Protein AF-A0AAF0IWR0-F1 (afdb_monomer_lite)

Secondary structure (DSSP, 8-state):
--STTTTTS--------------TT-PPPS--------TTS--TTSS-TT---TT-TT-EEEEEE-S-TTS---SS-EEETTEEE-SS---BEEETTEEEETTS-HHHHHHHTTSSBTTBEEEEEEEE-SB-PBPP-EETTEEPBPB-S-BS-EEEEE--S--TT-S--HHHHHHHHHHHHHHHHHHH---HHHHHHHHHHHHHHTHHHHHHT---S---HHHHTTSTTHHHHHHHHHHHHHHHHHHHHHHHHHHT-HHHHHHHHTSS---HHHHHHHHHHHHHHHHHHTT-

Foldseek 3Di:
DPPVVVVVVDDDDDDDDDDDDDDPPPDDPDLPAPPPPDPAQDDPVPVDPPPPPVDDQWDKDKDWHAADLQLDWACDWDDAPPDTDGRGQAWAADDQVDWTASRGRPQLNCQQRVLADNQIWMFMKTKHAKDDFGDWDGGNNHTHDTHHDIHGITMDTDHDPDGPPRGNPVVVVVVVVVVVVVCCCVPVVDDVVVVVVVVVVVCVVCVCVVCSQAPPPDPDPVSCVVDDPNVVVVVVVVVVVVVVVVVVVVVCVVVVCVVVVVVVVVPPDDDPVVVVVVVVVVVVVVVVVVPD

pLDDT: mean 70.57, std 19.62, range [25.81, 93.94]

Organism: NCBI:txid1381934

Sequence (292 aa):
MWQRVWDWVQGPMVPSVGPPLFPPWAKPPPISLAESLDEECIDLDELGQDTLDESNFDARYTFQCPSGCEDTTLLNPRQVGDKAYNYMPLIVGGRNGTPYRGDSFLCAAAQHAGMIGQRGGCGHLRLVGTYGPYTPIVQNGLKSVPFQAEFPQSFVFEPVLDQKNCTDERWKMYVLNAVLTAFVTLVLRPMPIFLFMLGLWWIGVLLDVVFADVPLQRLEVRDIQQQPGALTSLIVIVLVVVVLAINQVRVIRNSGVLPKFLTLLCIPNVDLPDVFSLTFWNLLKWLNHHKS

Radius of gyration: 27.28 Å; chains: 1; bounding box: 59×65×64 Å

InterPro domains:
  IPR004043 LCCL domain [PF03815] (57-149)
  IPR004043 LCCL domain [PS50820] (63-145)
  IPR036609 LCCL domain superfamily [G3DSA:2.170.130.20] (42-158)
  IPR036609 LCCL domain superfamily [SSF69848] (57-157)
  IPR051957 Cysteine-rich secretory LCCL domain-containing protein [PTHR31331] (57-271)

Structure (mmCIF, N/CA/C/O backbone):
data_AF-A0AAF0IWR0-F1
#
_entry.id   AF-A0AAF0IWR0-F1
#
loop_
_atom_site.group_PDB
_atom_site.id
_atom_site.type_symbol
_atom_site.label_atom_id
_atom_site.label_alt_id
_atom_site.label_comp_id
_atom_site.label_asym_id
_atom_site.label_entity_id
_atom_site.label_seq_id
_atom_site.pdbx_PDB_ins_code
_atom_site.Cartn_x
_atom_site.Cartn_y
_atom_site.Cartn_z
_atom_site.occupancy
_atom_site.B_iso_or_equiv
_atom_site.auth_seq_id
_atom_site.auth_comp_id
_atom_site.auth_asym_id
_atom_site.auth_atom_id
_atom_site.pdbx_PDB_model_num
ATOM 1 N N . MET A 1 1 ? 22.851 40.629 13.378 1.00 44.06 1 MET A N 1
ATOM 2 C CA . MET A 1 1 ? 23.183 39.212 13.097 1.00 44.06 1 MET A CA 1
ATOM 3 C C . MET A 1 1 ? 21.940 38.330 12.946 1.00 44.06 1 MET A C 1
ATOM 5 O O . MET A 1 1 ? 22.026 37.348 12.232 1.00 44.06 1 MET A O 1
ATOM 9 N N . TRP A 1 2 ? 20.776 38.722 13.485 1.00 32.03 2 TRP A N 1
ATOM 10 C CA . TRP A 1 2 ? 19.507 37.989 13.326 1.00 32.03 2 TRP A CA 1
ATOM 11 C C . TRP A 1 2 ? 18.543 38.524 12.241 1.00 32.03 2 TRP A C 1
ATOM 13 O O . TRP A 1 2 ? 17.523 37.897 11.995 1.00 32.03 2 TRP A O 1
ATOM 23 N N . GLN A 1 3 ? 18.872 39.615 11.531 1.00 36.97 3 GLN A N 1
ATOM 24 C CA . GLN A 1 3 ? 18.085 40.079 10.369 1.00 36.97 3 GLN A CA 1
ATOM 25 C C . GLN A 1 3 ? 18.389 39.303 9.069 1.00 36.97 3 GLN A C 1
ATOM 27 O O . GLN A 1 3 ? 17.477 39.016 8.310 1.00 36.97 3 GLN A O 1
ATOM 32 N N . ARG A 1 4 ? 19.643 38.877 8.830 1.00 36.31 4 ARG A N 1
ATOM 33 C CA . ARG A 1 4 ? 20.028 38.177 7.579 1.00 36.31 4 ARG A CA 1
ATOM 34 C C . ARG A 1 4 ? 19.472 36.752 7.451 1.00 36.31 4 ARG A C 1
ATOM 36 O O . ARG A 1 4 ? 19.500 36.192 6.366 1.00 36.31 4 ARG A O 1
ATOM 43 N N . VAL A 1 5 ? 19.008 36.165 8.555 1.00 41.84 5 VAL A N 1
ATOM 44 C CA . VAL A 1 5 ? 18.386 34.830 8.571 1.00 41.84 5 VAL A CA 1
ATOM 45 C C . VAL A 1 5 ? 16.918 34.912 8.135 1.00 41.84 5 VAL A C 1
ATOM 47 O O . VAL A 1 5 ? 16.417 33.993 7.499 1.00 41.84 5 VAL A O 1
ATOM 50 N N . TRP A 1 6 ? 16.246 36.034 8.413 1.00 33.28 6 TRP A N 1
ATOM 51 C CA . TRP A 1 6 ? 14.842 36.248 8.050 1.00 33.28 6 TRP A CA 1
ATOM 52 C C . TRP A 1 6 ? 14.651 36.610 6.569 1.00 33.28 6 TRP A C 1
ATOM 54 O O . TRP A 1 6 ? 13.665 36.193 5.966 1.00 33.28 6 TRP A O 1
ATOM 64 N N . ASP A 1 7 ? 15.628 37.278 5.949 1.00 40.38 7 ASP A N 1
ATOM 65 C CA . ASP A 1 7 ? 15.570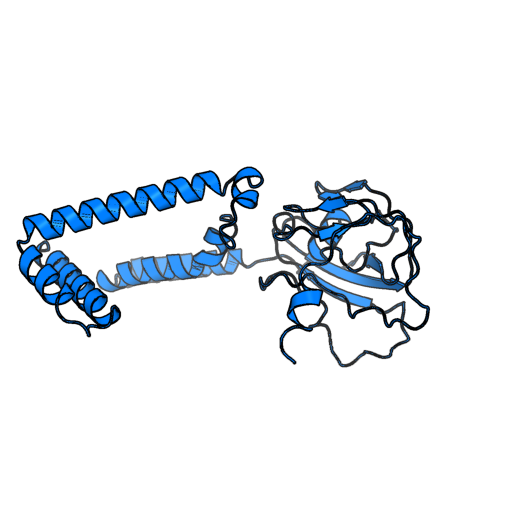 37.658 4.527 1.00 40.38 7 ASP A CA 1
ATOM 66 C C . ASP A 1 7 ? 15.708 36.461 3.558 1.00 40.38 7 ASP A C 1
ATOM 68 O O . ASP A 1 7 ? 15.384 36.581 2.378 1.00 40.38 7 ASP A O 1
ATOM 72 N N . TRP A 1 8 ? 16.139 35.283 4.038 1.00 38.84 8 TRP A N 1
ATOM 73 C CA . TRP A 1 8 ? 16.207 34.055 3.227 1.00 38.84 8 TRP A CA 1
ATOM 74 C C . TRP A 1 8 ? 14.856 33.323 3.128 1.00 38.84 8 TRP A C 1
ATOM 76 O O . TRP A 1 8 ? 14.656 32.510 2.232 1.00 38.84 8 TRP A O 1
ATOM 86 N N . VAL A 1 9 ? 13.904 33.630 4.019 1.00 37.03 9 VAL A N 1
ATOM 87 C CA . VAL A 1 9 ? 12.621 32.911 4.126 1.00 37.03 9 VAL A CA 1
ATOM 88 C C . VAL A 1 9 ? 11.515 33.532 3.252 1.00 37.03 9 VAL A C 1
ATOM 90 O O . VAL A 1 9 ? 10.496 32.887 3.020 1.00 37.03 9 VAL A O 1
ATOM 93 N N . GLN A 1 10 ? 11.687 34.750 2.716 1.00 36.44 10 GLN A N 1
ATOM 94 C CA . GLN A 1 10 ? 10.611 35.471 2.004 1.00 36.44 10 GLN A CA 1
ATOM 95 C C . GLN A 1 10 ? 10.991 36.071 0.632 1.00 36.44 10 GLN A C 1
ATOM 97 O O . GLN A 1 10 ? 10.418 37.074 0.208 1.00 36.44 10 GLN A O 1
ATOM 102 N N . GLY A 1 11 ? 11.916 35.457 -0.111 1.00 32.06 11 GLY A N 1
ATOM 103 C CA . GLY A 1 11 ? 12.191 35.859 -1.500 1.00 32.06 11 GLY A CA 1
ATOM 104 C C . GLY A 1 11 ? 11.041 35.500 -2.469 1.00 32.06 11 GLY A C 1
ATOM 105 O O . GLY A 1 11 ? 10.465 34.419 -2.343 1.00 32.06 11 GLY A O 1
ATOM 106 N N . PRO A 1 12 ? 10.686 36.362 -3.444 1.00 27.89 12 PRO A N 1
ATOM 107 C CA . PRO A 1 12 ? 9.544 36.142 -4.332 1.00 27.89 12 PRO A CA 1
ATOM 108 C C . PRO A 1 12 ? 9.797 35.007 -5.336 1.00 27.89 12 PRO A C 1
ATOM 110 O O . PRO A 1 12 ? 10.845 34.951 -5.980 1.00 27.89 12 PRO A O 1
ATOM 113 N N . MET A 1 13 ? 8.799 34.135 -5.520 1.00 33.16 13 MET A N 1
ATOM 114 C CA . MET A 1 13 ? 8.761 33.172 -6.623 1.00 33.16 13 MET A CA 1
ATOM 115 C C . MET A 1 13 ? 8.598 33.914 -7.955 1.00 33.16 13 MET A C 1
ATOM 117 O O . MET A 1 13 ? 7.555 34.510 -8.221 1.00 33.16 13 MET A O 1
ATOM 121 N N . VAL A 1 14 ? 9.615 33.831 -8.810 1.00 31.83 14 VAL A N 1
ATOM 122 C CA . VAL A 1 14 ? 9.528 34.148 -10.242 1.00 31.83 14 VAL A CA 1
ATOM 123 C C . VAL A 1 14 ? 9.927 32.877 -11.004 1.00 31.83 14 VAL A C 1
ATOM 125 O O . VAL A 1 14 ? 10.897 32.230 -10.605 1.00 31.83 14 VAL A O 1
ATOM 128 N N . PRO A 1 15 ? 9.192 32.466 -12.055 1.00 36.34 15 PRO A N 1
ATOM 129 C CA . PRO A 1 15 ? 9.400 31.173 -12.691 1.00 36.34 15 PRO A CA 1
ATOM 130 C C . PRO A 1 15 ? 10.612 31.235 -13.625 1.00 36.34 15 PRO A C 1
ATOM 132 O O . PRO A 1 15 ? 10.649 32.054 -14.542 1.00 36.34 15 PRO A O 1
ATOM 135 N N . SER A 1 16 ? 11.590 30.353 -13.428 1.00 28.55 16 SER A N 1
ATOM 136 C CA . SER A 1 16 ? 12.664 30.124 -14.394 1.00 28.55 16 SER A CA 1
ATOM 137 C C . SER A 1 16 ? 12.585 28.697 -14.931 1.00 28.55 16 SER A C 1
ATOM 139 O O . SER A 1 16 ? 12.821 27.710 -14.241 1.00 28.55 16 SER A O 1
ATOM 141 N N . VAL A 1 17 ? 12.228 28.605 -16.209 1.00 39.78 17 VAL A N 1
ATOM 142 C CA . VAL A 1 17 ? 12.472 27.431 -17.044 1.00 39.78 17 VAL A CA 1
ATOM 143 C C . VAL A 1 17 ? 13.984 27.377 -17.296 1.00 39.78 17 VAL A C 1
ATOM 145 O O . VAL A 1 17 ? 14.546 28.331 -17.833 1.00 39.78 17 VAL A O 1
ATOM 148 N N . GLY A 1 18 ? 14.644 26.290 -16.895 1.00 32.03 18 GLY A N 1
ATOM 149 C CA . GLY A 1 18 ? 16.073 26.037 -17.116 1.00 32.03 18 GLY A CA 1
ATOM 150 C C . GLY A 1 18 ? 16.377 24.527 -17.146 1.00 32.03 18 GLY A C 1
ATOM 151 O O . GLY A 1 18 ? 15.641 23.767 -16.519 1.00 32.03 18 GLY A O 1
ATOM 152 N N . PRO A 1 19 ? 17.387 24.076 -17.918 1.00 31.27 19 PRO A N 1
ATOM 153 C CA . PRO A 1 19 ? 17.549 22.684 -18.363 1.00 31.27 19 PRO A CA 1
ATOM 154 C C . PRO A 1 19 ? 18.097 21.747 -17.265 1.00 31.27 19 PRO A C 1
ATOM 156 O O . PRO A 1 19 ? 18.670 22.231 -16.287 1.00 31.27 19 PRO A O 1
ATOM 159 N N . PRO A 1 20 ? 17.949 20.410 -17.410 1.00 51.94 20 PRO A N 1
ATOM 160 C CA . PRO A 1 20 ? 18.384 19.457 -16.394 1.00 51.94 20 PRO A CA 1
ATOM 161 C C . PRO A 1 20 ? 19.898 19.276 -16.476 1.00 51.94 20 PRO A C 1
ATOM 163 O O . PRO A 1 20 ? 20.433 19.340 -17.576 1.00 51.94 20 PRO A O 1
ATOM 166 N N . LEU A 1 21 ? 20.567 19.026 -15.347 1.00 37.47 21 LEU A N 1
ATOM 167 C CA . LEU A 1 21 ? 21.890 18.388 -15.272 1.00 37.47 21 LEU A CA 1
ATOM 168 C C . LEU A 1 21 ? 22.252 18.178 -13.793 1.00 37.47 21 LEU A C 1
ATOM 170 O O . LEU A 1 21 ? 22.648 19.112 -13.098 1.00 37.47 21 LEU A O 1
ATOM 174 N N . PHE A 1 22 ? 22.142 16.941 -13.309 1.00 37.41 22 PHE A N 1
ATOM 175 C CA . PHE A 1 22 ? 22.947 16.530 -12.160 1.00 37.41 22 PHE A CA 1
ATOM 176 C C . PHE A 1 22 ? 24.421 16.509 -12.610 1.00 37.41 22 PHE A C 1
ATOM 178 O O . PHE A 1 22 ? 24.707 16.006 -13.700 1.00 37.41 22 PHE A O 1
ATOM 185 N N . PRO A 1 23 ? 25.368 17.071 -11.838 1.00 35.56 23 PRO A N 1
ATOM 186 C CA . PRO A 1 23 ? 26.777 17.019 -12.200 1.00 35.56 23 PRO A CA 1
ATOM 187 C C . PRO A 1 23 ? 27.323 15.579 -12.092 1.00 35.56 23 PRO A C 1
ATOM 189 O O . PRO A 1 23 ? 26.889 14.832 -11.217 1.00 35.56 23 PRO A O 1
ATOM 192 N N . PRO A 1 24 ? 28.328 15.196 -12.905 1.00 40.03 24 PRO A N 1
ATOM 193 C CA . PRO A 1 24 ? 28.868 13.827 -12.995 1.00 40.03 24 PRO A CA 1
ATOM 194 C C . PRO A 1 24 ? 29.593 13.312 -11.734 1.00 40.03 24 PRO A C 1
ATOM 196 O O . PRO A 1 24 ? 30.113 12.203 -11.733 1.00 40.03 24 PRO A O 1
ATOM 199 N N . TRP A 1 25 ? 29.650 14.113 -10.669 1.00 36.75 25 TRP A N 1
ATOM 200 C CA . TRP A 1 25 ? 30.255 13.780 -9.375 1.00 36.75 25 TRP A CA 1
ATOM 201 C C . TRP A 1 25 ? 29.242 13.789 -8.221 1.00 36.75 25 TRP A C 1
ATOM 203 O O . TRP A 1 25 ? 29.615 13.527 -7.077 1.00 36.75 25 TRP A O 1
ATOM 213 N N . ALA A 1 26 ? 27.968 14.089 -8.494 1.00 25.81 26 ALA A N 1
ATOM 214 C CA . ALA A 1 26 ? 26.918 13.887 -7.510 1.00 25.81 26 ALA A CA 1
ATOM 215 C C . ALA A 1 26 ? 26.745 12.379 -7.320 1.00 25.81 26 ALA A C 1
ATOM 217 O O . ALA A 1 26 ? 26.274 11.685 -8.222 1.00 25.81 26 ALA A O 1
ATOM 218 N N . LYS A 1 27 ? 27.159 11.874 -6.152 1.00 27.92 27 LYS A N 1
ATOM 219 C CA . LYS A 1 27 ? 26.818 10.514 -5.738 1.00 27.92 27 LYS A CA 1
ATOM 220 C C . LYS A 1 27 ? 25.299 10.370 -5.846 1.00 27.92 27 LYS A C 1
ATOM 222 O O . LYS A 1 27 ? 24.600 11.265 -5.352 1.00 27.92 27 LYS A O 1
ATOM 227 N N . PRO A 1 28 ? 24.781 9.314 -6.503 1.00 32.72 28 PRO A N 1
ATOM 228 C CA . PRO A 1 28 ? 23.358 9.048 -6.424 1.00 32.72 28 PRO A CA 1
ATOM 229 C C . PRO A 1 28 ? 23.020 8.964 -4.932 1.00 32.72 28 PRO A C 1
ATOM 231 O O . PRO A 1 28 ? 23.812 8.392 -4.172 1.00 32.72 28 PRO A O 1
ATOM 234 N N . PRO A 1 29 ? 21.918 9.581 -4.477 1.00 29.64 29 PRO A N 1
ATOM 235 C CA . PRO A 1 29 ? 21.457 9.288 -3.134 1.00 29.64 29 PRO A CA 1
ATOM 236 C C . PRO A 1 29 ? 21.368 7.755 -3.006 1.00 29.64 29 PRO A C 1
ATOM 238 O O . PRO A 1 29 ? 20.990 7.107 -3.993 1.00 29.64 29 PRO A O 1
ATOM 241 N N . PRO A 1 30 ? 21.735 7.163 -1.848 1.00 29.00 30 PRO A N 1
ATOM 242 C CA . PRO A 1 30 ? 21.329 5.786 -1.569 1.00 29.00 30 PRO A CA 1
ATOM 243 C C . PRO A 1 30 ? 19.838 5.695 -1.870 1.00 29.00 30 PRO A C 1
ATOM 245 O O . PRO A 1 30 ? 19.157 6.718 -1.743 1.00 29.00 30 PRO A O 1
ATOM 248 N N . ILE A 1 31 ? 19.381 4.535 -2.354 1.00 37.75 31 ILE A N 1
ATOM 249 C CA . ILE A 1 31 ? 17.985 4.299 -2.730 1.00 37.75 31 ILE A CA 1
ATOM 250 C C . ILE A 1 31 ? 17.120 5.002 -1.695 1.00 37.75 31 ILE A C 1
ATOM 252 O O . ILE A 1 31 ? 17.009 4.539 -0.567 1.00 37.75 31 ILE A O 1
ATOM 256 N N . SER A 1 32 ? 16.563 6.160 -2.054 1.00 30.12 32 SER A N 1
ATOM 257 C CA . SER A 1 32 ? 15.622 6.828 -1.182 1.00 30.12 32 SER A CA 1
ATOM 258 C C . SER A 1 32 ? 14.336 6.073 -1.398 1.00 30.12 32 SER A C 1
ATOM 260 O O . SER A 1 32 ? 13.449 6.454 -2.166 1.00 30.12 32 SER A O 1
ATOM 262 N N . LEU A 1 33 ? 14.279 4.937 -0.716 1.00 37.19 33 LEU A N 1
ATOM 263 C CA . LEU A 1 33 ? 13.039 4.349 -0.292 1.00 37.19 33 LEU A CA 1
ATOM 264 C C . LEU A 1 33 ? 12.242 5.499 0.279 1.00 37.19 33 LEU A C 1
ATOM 266 O O . LEU A 1 33 ? 12.781 6.420 0.907 1.00 37.19 33 LEU A O 1
ATOM 270 N N . ALA A 1 34 ? 10.979 5.554 -0.103 1.00 30.56 34 ALA A N 1
ATOM 271 C CA . ALA A 1 34 ? 10.120 6.548 0.474 1.00 30.56 34 ALA A CA 1
ATOM 272 C C . ALA A 1 34 ? 10.291 6.462 1.988 1.00 30.56 34 ALA A C 1
ATOM 274 O O . ALA A 1 34 ? 10.006 5.432 2.576 1.00 30.56 34 ALA A O 1
ATOM 275 N N . GLU A 1 35 ? 10.765 7.552 2.587 1.00 32.47 35 GLU A N 1
ATOM 276 C CA . GLU A 1 35 ? 10.565 7.827 3.997 1.00 32.47 35 GLU A CA 1
ATOM 277 C C . GLU A 1 35 ? 9.051 7.994 4.198 1.00 32.47 35 GLU A C 1
ATOM 279 O O . GLU A 1 35 ? 8.494 9.091 4.268 1.00 32.47 35 GLU A O 1
ATOM 284 N N . SER A 1 36 ? 8.357 6.866 4.108 1.00 31.80 36 SER A N 1
ATOM 285 C CA . SER A 1 36 ? 7.049 6.603 4.648 1.00 31.80 36 SER A CA 1
ATOM 286 C C . SER A 1 36 ? 7.345 5.793 5.890 1.00 31.80 36 SER A C 1
ATOM 288 O O . SER A 1 36 ? 7.640 4.605 5.817 1.00 31.80 36 SER A O 1
ATOM 290 N N . LEU A 1 37 ? 7.337 6.497 7.015 1.00 34.81 37 LEU A N 1
ATOM 291 C CA . LEU A 1 37 ? 7.153 5.912 8.329 1.00 34.81 37 LEU A CA 1
ATOM 292 C C . LEU A 1 37 ? 5.881 5.062 8.279 1.00 34.81 37 LEU A C 1
ATOM 294 O O . LEU A 1 37 ? 4.811 5.628 8.438 1.00 34.81 37 LEU A O 1
ATOM 298 N N . ASP A 1 38 ? 6.019 3.777 7.966 1.00 34.78 38 ASP A N 1
ATOM 299 C CA . ASP A 1 38 ? 5.097 2.679 8.256 1.00 34.78 38 ASP A CA 1
ATOM 300 C C . ASP A 1 38 ? 5.846 1.370 7.935 1.00 34.78 38 ASP A C 1
ATOM 302 O O . ASP A 1 38 ? 6.041 0.994 6.777 1.00 34.78 38 ASP A O 1
ATOM 306 N N . GLU A 1 39 ? 6.320 0.700 8.983 1.00 45.22 39 GLU A N 1
ATOM 307 C CA . GLU A 1 39 ? 6.958 -0.618 8.943 1.00 45.22 39 GLU A CA 1
ATOM 308 C C . GLU A 1 39 ? 5.994 -1.697 8.395 1.00 45.22 39 GLU A C 1
ATOM 310 O O . GLU A 1 39 ? 5.381 -2.401 9.184 1.00 45.22 39 GLU A O 1
ATOM 315 N N . GLU A 1 40 ? 5.844 -1.868 7.071 1.00 43.94 40 GLU A N 1
ATOM 316 C CA . GLU A 1 40 ? 5.506 -3.183 6.458 1.00 43.94 40 GLU A CA 1
ATOM 317 C C . GLU A 1 40 ? 5.710 -3.293 4.925 1.00 43.94 40 GLU A C 1
ATOM 319 O O . GLU A 1 40 ? 5.118 -4.143 4.259 1.00 43.94 40 GLU A O 1
ATOM 324 N N . CYS A 1 41 ? 6.594 -2.493 4.325 1.00 34.09 41 CYS A N 1
ATOM 325 C CA . CYS A 1 41 ? 7.143 -2.763 2.990 1.00 34.09 41 CYS A CA 1
ATOM 326 C C . CYS A 1 41 ? 8.643 -2.479 3.036 1.00 34.09 41 CYS A C 1
ATOM 328 O O . CYS A 1 41 ? 9.031 -1.341 3.252 1.00 34.09 41 CYS A O 1
ATOM 330 N N . ILE A 1 42 ? 9.459 -3.527 2.885 1.00 42.47 42 ILE A N 1
ATOM 331 C CA . ILE A 1 42 ? 10.910 -3.518 3.133 1.00 42.47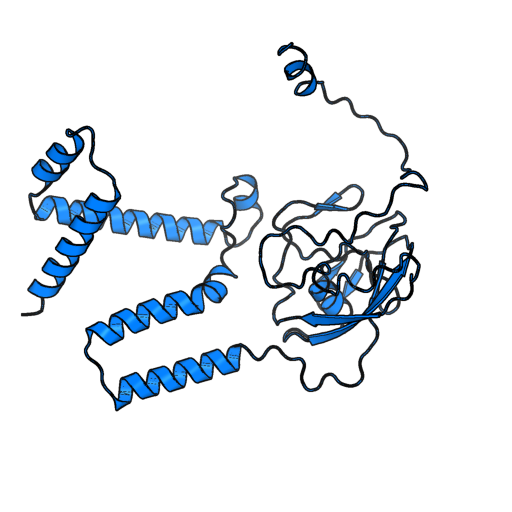 42 ILE A CA 1
ATOM 332 C C . ILE A 1 42 ? 11.588 -2.261 2.573 1.00 42.47 42 ILE A C 1
ATOM 334 O O . ILE A 1 42 ? 11.617 -2.047 1.356 1.00 42.47 42 ILE A O 1
ATOM 338 N N . ASP A 1 43 ? 12.202 -1.505 3.482 1.00 35.38 43 ASP A N 1
ATOM 339 C CA . ASP A 1 43 ? 13.251 -0.551 3.176 1.00 35.38 43 ASP A CA 1
ATOM 340 C C . ASP A 1 43 ? 14.490 -1.323 2.679 1.00 35.38 43 ASP A C 1
ATOM 342 O O . ASP A 1 43 ? 15.080 -2.133 3.394 1.00 35.38 43 ASP A O 1
ATOM 346 N N . LEU A 1 44 ? 14.917 -1.074 1.437 1.00 48.50 44 LEU A N 1
ATOM 347 C CA . LEU A 1 44 ? 16.201 -1.530 0.875 1.00 48.50 44 LEU A CA 1
ATOM 348 C C . LEU A 1 44 ? 17.447 -1.035 1.661 1.00 48.50 44 LEU A C 1
ATOM 350 O O . LEU A 1 44 ? 18.555 -1.400 1.278 1.00 48.50 44 LEU A O 1
ATOM 354 N N . ASP A 1 45 ? 17.292 -0.279 2.754 1.00 44.34 45 ASP A N 1
ATOM 355 C CA . ASP A 1 45 ? 18.378 0.096 3.674 1.00 44.34 45 ASP A CA 1
ATOM 356 C C . ASP A 1 45 ? 18.702 -1.009 4.707 1.00 44.34 45 ASP A C 1
ATOM 358 O O . ASP A 1 45 ? 19.777 -0.990 5.305 1.00 44.34 45 ASP A O 1
ATOM 362 N N . GLU A 1 46 ? 17.845 -2.030 4.878 1.00 39.56 46 GLU A N 1
ATOM 363 C CA . GLU A 1 46 ? 18.149 -3.209 5.719 1.00 39.56 46 GLU A CA 1
ATOM 364 C C . GLU A 1 46 ? 18.806 -4.375 4.952 1.00 39.56 46 GLU A C 1
ATOM 366 O O . GLU A 1 46 ? 19.265 -5.353 5.553 1.00 39.56 46 GLU A O 1
ATOM 371 N N . LEU A 1 47 ? 18.925 -4.280 3.622 1.00 43.91 47 LEU A N 1
ATOM 372 C CA . LEU A 1 47 ? 19.663 -5.252 2.811 1.00 43.91 47 LEU A CA 1
ATOM 373 C C . LEU A 1 47 ? 21.172 -4.998 2.906 1.00 43.91 47 LEU A C 1
ATOM 375 O O . LEU A 1 47 ? 21.808 -4.530 1.970 1.00 43.91 47 LEU A O 1
ATOM 379 N N . GLY A 1 48 ? 21.748 -5.367 4.050 1.00 37.25 48 GLY A N 1
ATOM 380 C CA . GLY A 1 48 ? 23.173 -5.642 4.195 1.00 37.25 48 GLY A CA 1
ATOM 381 C C . GLY A 1 48 ? 24.088 -4.475 3.826 1.00 37.25 48 GLY A C 1
ATOM 382 O O . GLY A 1 48 ? 24.710 -4.469 2.760 1.00 37.25 48 GLY A O 1
ATOM 383 N N . GLN A 1 49 ? 24.305 -3.588 4.796 1.00 40.94 49 GLN A N 1
ATOM 384 C CA . GLN A 1 49 ? 25.424 -2.637 4.871 1.00 40.94 49 GLN A CA 1
ATOM 385 C C . GLN A 1 49 ? 26.813 -3.335 4.925 1.00 40.94 49 GLN A C 1
ATOM 387 O O . GLN A 1 49 ? 27.737 -2.818 5.534 1.00 40.94 49 GLN A O 1
ATOM 392 N N . ASP A 1 50 ? 26.986 -4.498 4.292 1.00 38.59 50 ASP A N 1
ATOM 393 C CA . ASP A 1 50 ? 28.254 -5.231 4.183 1.00 38.59 50 ASP A CA 1
ATOM 394 C C . ASP A 1 50 ? 28.668 -5.495 2.720 1.00 38.59 50 ASP A C 1
ATOM 396 O O . ASP A 1 50 ? 29.688 -6.134 2.476 1.00 38.59 50 ASP A O 1
ATOM 400 N N . THR A 1 51 ? 27.933 -4.985 1.718 1.00 40.94 51 THR A N 1
ATOM 401 C CA . THR A 1 51 ? 28.336 -5.103 0.295 1.00 40.94 51 THR A CA 1
ATOM 402 C C . THR A 1 51 ? 28.170 -3.818 -0.522 1.00 40.94 51 THR A C 1
ATOM 404 O O . THR A 1 51 ? 27.881 -3.861 -1.717 1.00 40.94 51 THR A O 1
ATOM 407 N N . LEU A 1 52 ? 28.426 -2.650 0.078 1.00 41.25 52 LEU A N 1
ATOM 408 C CA . LEU A 1 52 ? 28.686 -1.429 -0.697 1.00 41.25 52 LEU A CA 1
ATOM 409 C C . LEU A 1 52 ? 30.122 -1.436 -1.247 1.00 41.25 52 LEU A C 1
ATOM 411 O O . LEU A 1 52 ? 30.922 -0.553 -0.949 1.00 41.25 52 LEU A O 1
ATOM 415 N N . ASP A 1 53 ? 30.435 -2.426 -2.084 1.00 41.19 53 ASP A N 1
ATOM 416 C CA . ASP A 1 53 ? 31.454 -2.227 -3.106 1.00 41.19 5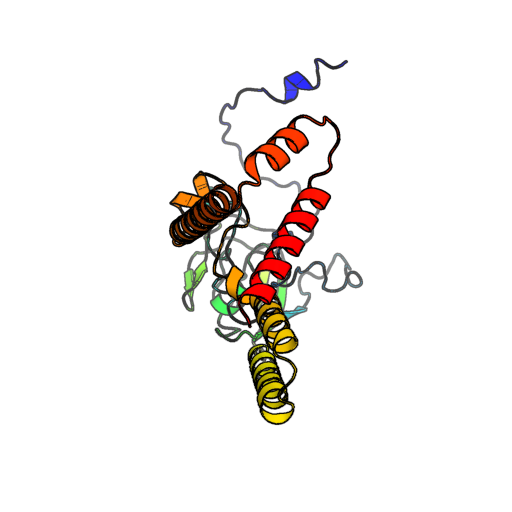3 ASP A CA 1
ATOM 417 C C . ASP A 1 53 ? 30.800 -1.395 -4.214 1.00 41.19 53 ASP A C 1
ATOM 419 O O . ASP A 1 53 ? 29.938 -1.865 -4.960 1.00 41.19 53 ASP A O 1
ATOM 423 N N . GLU A 1 54 ? 31.199 -0.124 -4.280 1.00 54.06 54 GLU A N 1
ATOM 424 C CA . GLU A 1 54 ? 30.760 0.940 -5.196 1.00 54.06 54 GLU A CA 1
ATOM 425 C C . GLU A 1 54 ? 31.147 0.625 -6.663 1.00 54.06 54 GLU A C 1
ATOM 427 O O . GLU A 1 54 ? 31.838 1.398 -7.322 1.00 54.06 54 GLU A O 1
ATOM 432 N N . SER A 1 55 ? 30.776 -0.553 -7.184 1.00 49.09 55 SER A N 1
ATOM 433 C CA . SER A 1 55 ? 31.101 -0.962 -8.558 1.00 49.09 55 SER A CA 1
ATOM 434 C C . SER A 1 55 ? 30.223 -2.045 -9.201 1.00 49.09 55 SER A C 1
ATOM 436 O O . SER A 1 55 ? 30.477 -2.371 -10.361 1.00 49.09 55 SER A O 1
ATOM 438 N N . ASN A 1 56 ? 29.181 -2.585 -8.550 1.00 53.41 56 ASN A N 1
ATOM 439 C CA . ASN A 1 56 ? 28.376 -3.644 -9.176 1.00 53.41 56 ASN A CA 1
ATOM 440 C C . ASN A 1 56 ? 26.960 -3.195 -9.579 1.00 53.41 56 ASN A C 1
ATOM 442 O O . ASN A 1 56 ? 25.979 -3.436 -8.880 1.00 53.41 56 ASN A O 1
ATOM 446 N N . PHE A 1 57 ? 26.850 -2.603 -10.773 1.00 56.44 57 PHE A N 1
ATOM 447 C CA . PHE A 1 57 ? 25.579 -2.308 -11.456 1.00 56.44 57 PHE A CA 1
ATOM 448 C C . PHE A 1 57 ? 24.777 -3.562 -11.869 1.00 56.44 57 PHE A C 1
ATOM 450 O O . PHE A 1 57 ? 23.786 -3.426 -12.582 1.00 56.44 57 PHE A O 1
ATOM 457 N N . ASP A 1 58 ? 25.201 -4.759 -11.445 1.00 65.69 58 ASP A N 1
ATOM 458 C CA . ASP A 1 58 ? 24.545 -6.047 -11.693 1.00 65.69 58 ASP A CA 1
ATOM 459 C C . ASP A 1 58 ? 24.323 -6.852 -10.393 1.00 65.69 58 ASP A C 1
ATOM 461 O O . ASP A 1 58 ? 24.297 -8.085 -10.386 1.00 65.69 58 ASP A O 1
ATOM 465 N N . ALA A 1 59 ? 24.193 -6.159 -9.257 1.00 74.31 59 ALA A N 1
ATOM 466 C CA . ALA A 1 59 ? 23.902 -6.790 -7.975 1.00 74.31 59 ALA A CA 1
ATOM 467 C C . ALA A 1 59 ? 22.478 -7.380 -7.946 1.00 74.31 59 ALA A C 1
ATOM 469 O O . ALA A 1 59 ? 21.505 -6.752 -8.384 1.00 74.31 59 ALA A O 1
ATOM 470 N N . ARG A 1 60 ? 22.364 -8.607 -7.425 1.00 77.12 60 ARG A N 1
ATOM 471 C CA . ARG A 1 60 ? 21.100 -9.339 -7.272 1.00 77.12 60 ARG A CA 1
ATOM 472 C C . ARG A 1 60 ? 20.670 -9.323 -5.816 1.00 77.12 60 ARG A C 1
ATOM 474 O O . ARG A 1 60 ? 21.460 -9.678 -4.946 1.00 77.12 60 ARG A O 1
ATOM 481 N N . TYR A 1 61 ? 19.410 -8.988 -5.579 1.00 80.00 61 TYR A N 1
ATOM 482 C CA . TYR A 1 61 ? 18.818 -8.943 -4.249 1.00 80.00 61 TYR A CA 1
ATOM 483 C C . TYR A 1 61 ? 17.599 -9.848 -4.177 1.00 80.00 61 TYR A C 1
ATOM 485 O O . TYR A 1 61 ? 16.851 -10.015 -5.143 1.00 80.00 61 TYR A O 1
ATOM 493 N N . THR A 1 62 ? 17.405 -10.443 -3.009 1.00 80.44 62 THR A N 1
ATOM 494 C CA . THR A 1 62 ? 16.230 -11.245 -2.685 1.00 80.44 62 THR A CA 1
ATOM 495 C C . THR A 1 62 ? 15.260 -10.387 -1.894 1.00 80.44 62 THR A C 1
ATOM 497 O O . THR A 1 62 ? 15.676 -9.735 -0.941 1.00 80.44 62 THR A O 1
ATOM 500 N N . PHE A 1 63 ? 13.982 -10.406 -2.253 1.00 80.75 63 PHE A N 1
ATOM 501 C CA . PHE A 1 63 ? 12.956 -9.663 -1.530 1.00 80.75 63 PHE A CA 1
ATOM 502 C C . PHE A 1 63 ? 11.757 -10.554 -1.217 1.00 80.75 63 PHE A C 1
ATOM 504 O O . PHE A 1 63 ? 11.486 -11.531 -1.924 1.00 80.75 63 PHE A O 1
ATOM 511 N N . GLN A 1 64 ? 11.032 -10.194 -0.162 1.00 81.50 64 GLN A N 1
ATOM 512 C CA . GLN A 1 64 ? 9.783 -10.825 0.241 1.00 81.50 64 GLN A CA 1
ATOM 513 C C . GLN A 1 64 ? 8.733 -9.744 0.488 1.00 81.50 64 GLN A C 1
ATOM 515 O O . GLN A 1 64 ? 9.019 -8.727 1.110 1.00 81.50 64 GLN A O 1
ATOM 520 N N . CYS A 1 65 ? 7.529 -9.974 -0.019 1.00 83.50 65 CYS A N 1
ATOM 521 C CA . CYS A 1 65 ? 6.412 -9.049 0.051 1.00 83.50 65 CYS A CA 1
ATOM 522 C C . CYS A 1 65 ? 5.225 -9.705 0.763 1.00 83.50 65 CYS A C 1
ATOM 524 O O . CYS A 1 65 ? 4.894 -10.856 0.434 1.00 83.50 65 CYS A O 1
ATOM 526 N N . PRO A 1 66 ? 4.574 -8.988 1.697 1.00 81.00 66 PRO A N 1
ATOM 527 C CA . PRO A 1 66 ? 3.330 -9.432 2.309 1.00 81.00 66 PRO A CA 1
ATOM 528 C C . PRO A 1 66 ? 2.175 -9.406 1.296 1.00 81.00 66 PRO A C 1
ATOM 530 O O . PRO A 1 66 ? 2.338 -9.041 0.128 1.00 81.00 66 PRO A O 1
ATOM 533 N N . SER A 1 67 ? 0.998 -9.850 1.726 1.00 82.44 67 SER A N 1
ATOM 534 C CA . SER A 1 67 ? -0.228 -9.700 0.936 1.00 82.44 67 SER A CA 1
ATOM 535 C C . SER A 1 67 ? -0.741 -8.251 0.943 1.00 82.44 67 SER A C 1
ATOM 537 O O . SER A 1 67 ? -0.444 -7.499 1.864 1.00 82.44 67 SER A O 1
ATOM 539 N N . GLY A 1 68 ? -1.499 -7.846 -0.084 1.00 78.25 68 GLY A N 1
ATOM 540 C CA . GLY A 1 68 ? -2.166 -6.530 -0.099 1.00 78.25 68 GLY A CA 1
ATOM 541 C C . GLY A 1 68 ? -1.297 -5.322 -0.486 1.00 78.25 68 GLY A C 1
ATOM 542 O O . GLY A 1 68 ? -1.635 -4.190 -0.165 1.00 78.25 68 GLY A O 1
ATOM 543 N N . CYS A 1 69 ? -0.192 -5.513 -1.212 1.00 78.25 69 CYS A N 1
ATOM 544 C CA . CYS A 1 69 ? 0.688 -4.403 -1.616 1.00 78.25 69 CYS A CA 1
ATOM 545 C C . CYS A 1 69 ? 0.058 -3.400 -2.604 1.00 78.25 69 CYS A C 1
ATOM 547 O O . CYS A 1 69 ? 0.656 -2.358 -2.876 1.00 78.25 69 CYS A O 1
ATOM 549 N N . GLU A 1 70 ? -1.112 -3.707 -3.169 1.00 80.00 70 GLU A N 1
ATOM 550 C CA . GLU A 1 70 ? -1.866 -2.779 -4.018 1.00 80.00 70 GLU A CA 1
ATOM 551 C C . GLU A 1 70 ? -2.500 -1.622 -3.232 1.00 80.00 70 GLU A C 1
ATOM 553 O O . GLU A 1 70 ? -2.689 -0.542 -3.797 1.00 80.00 70 GLU A O 1
ATOM 558 N N . ASP A 1 71 ? -2.748 -1.823 -1.935 1.00 77.69 71 ASP A N 1
ATOM 559 C CA . ASP A 1 71 ? -3.389 -0.844 -1.051 1.00 77.69 71 ASP A CA 1
ATOM 560 C C . ASP A 1 71 ? -2.383 0.150 -0.444 1.00 77.69 71 ASP A C 1
ATOM 562 O O . ASP A 1 71 ? -2.751 1.240 0.003 1.00 77.69 71 ASP A O 1
ATOM 566 N N . THR A 1 72 ? -1.086 -0.176 -0.473 1.00 75.44 72 THR A N 1
ATOM 567 C CA . THR A 1 72 ? -0.024 0.721 -0.008 1.00 75.44 72 THR A CA 1
ATOM 568 C C . THR A 1 72 ? 0.164 1.870 -0.996 1.00 75.44 72 THR A C 1
ATOM 570 O O . THR A 1 72 ? 0.736 1.723 -2.080 1.00 75.44 72 THR A O 1
ATOM 573 N N . THR A 1 73 ? -0.308 3.055 -0.616 1.00 80.12 73 THR A N 1
ATOM 574 C CA . THR A 1 73 ? -0.279 4.246 -1.468 1.00 80.12 73 THR A CA 1
ATOM 575 C C . THR A 1 73 ? 0.644 5.332 -0.932 1.00 80.12 73 THR A C 1
ATOM 577 O O . THR A 1 73 ? 1.025 5.346 0.232 1.00 80.12 73 THR A O 1
ATOM 580 N N . LEU A 1 74 ? 1.023 6.277 -1.792 1.00 78.81 74 LEU A N 1
ATOM 581 C CA . LEU A 1 74 ? 1.677 7.503 -1.349 1.00 78.81 74 LEU A CA 1
ATOM 582 C C . LEU A 1 74 ? 0.734 8.320 -0.457 1.00 78.81 74 LEU A C 1
ATOM 584 O O . LEU A 1 74 ? -0.325 8.742 -0.919 1.00 78.81 74 LEU A O 1
ATOM 588 N N . LEU A 1 75 ? 1.147 8.597 0.781 1.00 75.94 75 LEU A N 1
ATOM 589 C CA . LEU A 1 75 ? 0.441 9.530 1.671 1.00 75.94 75 LEU A CA 1
ATOM 590 C C . LEU A 1 75 ? 0.887 10.985 1.488 1.00 75.94 75 LEU A C 1
ATOM 592 O O . LEU A 1 75 ? 0.172 11.911 1.870 1.00 75.94 75 LEU A O 1
ATOM 596 N N . ASN A 1 76 ? 2.072 11.191 0.913 1.00 79.31 76 ASN A N 1
ATOM 597 C CA . ASN A 1 76 ? 2.606 12.508 0.607 1.00 79.31 76 ASN A CA 1
ATOM 598 C C . ASN A 1 76 ? 2.814 12.653 -0.903 1.00 79.31 76 ASN A C 1
ATOM 600 O O . ASN A 1 76 ? 3.305 11.718 -1.544 1.00 79.31 76 ASN A O 1
ATOM 604 N N . PRO A 1 77 ? 2.518 13.832 -1.480 1.00 81.19 77 PRO A N 1
ATOM 605 C CA . PRO A 1 77 ? 2.692 14.053 -2.904 1.00 81.19 77 PRO A CA 1
ATOM 606 C C . PRO A 1 77 ? 4.168 13.917 -3.295 1.00 81.19 77 PRO A C 1
ATOM 608 O O . PRO A 1 77 ? 5.030 14.632 -2.779 1.00 81.19 77 PRO A O 1
ATOM 611 N N . ARG A 1 78 ? 4.460 13.024 -4.245 1.00 83.44 78 ARG A N 1
ATOM 612 C CA . ARG A 1 78 ? 5.802 12.831 -4.816 1.00 83.44 78 ARG A CA 1
ATOM 613 C C . ARG A 1 78 ? 5.835 13.344 -6.246 1.00 83.44 78 ARG A C 1
ATOM 615 O O . ARG A 1 78 ? 4.925 13.082 -7.031 1.00 83.44 78 ARG A O 1
ATOM 622 N N . GLN A 1 79 ? 6.891 14.075 -6.590 1.00 87.62 79 GLN A N 1
ATOM 623 C CA . GLN A 1 79 ? 7.079 14.588 -7.944 1.00 87.62 79 GLN A CA 1
ATOM 624 C C . GLN A 1 79 ? 7.780 13.553 -8.820 1.00 87.62 79 GLN A C 1
ATOM 626 O O . GLN A 1 79 ? 8.848 13.043 -8.483 1.00 87.62 79 GLN A O 1
ATOM 631 N N . VAL A 1 80 ? 7.185 13.272 -9.973 1.00 88.62 80 VAL A N 1
ATOM 632 C CA . VAL A 1 80 ? 7.752 12.420 -11.014 1.00 88.62 80 VAL A CA 1
ATOM 633 C C . VAL A 1 80 ? 7.722 13.213 -12.313 1.00 88.62 80 VAL A C 1
ATOM 635 O O . VAL A 1 80 ? 6.682 13.341 -12.957 1.00 88.62 80 VAL A O 1
ATOM 638 N N . GLY A 1 81 ? 8.872 13.781 -12.679 1.00 88.31 81 GLY A N 1
ATOM 639 C CA . GLY A 1 81 ? 8.949 14.715 -13.801 1.00 88.31 81 GLY A CA 1
ATOM 640 C C . GLY A 1 81 ? 8.195 16.009 -13.493 1.00 88.31 81 GLY A C 1
ATOM 641 O O . GLY A 1 81 ? 8.487 16.674 -12.506 1.00 88.31 81 GLY A O 1
ATOM 642 N N . ASP A 1 82 ? 7.228 16.354 -14.339 1.00 87.56 82 ASP A N 1
ATOM 643 C CA . ASP A 1 82 ? 6.411 17.571 -14.269 1.00 87.56 82 ASP A CA 1
ATOM 644 C C . ASP A 1 82 ? 5.119 17.412 -13.447 1.00 87.56 82 ASP A C 1
ATOM 646 O O . ASP A 1 82 ? 4.391 18.384 -13.241 1.00 87.56 82 ASP A O 1
ATOM 650 N N . LYS A 1 83 ? 4.809 16.197 -12.977 1.00 88.25 83 LYS A N 1
ATOM 651 C CA . LYS A 1 83 ? 3.557 15.888 -12.271 1.00 88.25 83 LYS A CA 1
ATOM 652 C C . LYS A 1 83 ? 3.815 15.384 -10.859 1.00 88.25 83 LYS A C 1
ATOM 654 O O . LYS A 1 83 ? 4.743 14.616 -10.617 1.00 88.25 83 LYS A O 1
ATOM 659 N N . ALA A 1 84 ? 2.950 15.791 -9.936 1.00 88.00 84 ALA A N 1
ATOM 660 C CA . ALA A 1 84 ? 2.902 15.251 -8.584 1.00 88.00 84 ALA A CA 1
ATOM 661 C C . ALA A 1 84 ? 1.835 14.152 -8.495 1.00 88.00 84 ALA A C 1
ATOM 663 O O . ALA A 1 84 ? 0.710 14.344 -8.960 1.00 88.00 84 ALA A O 1
ATOM 664 N N . TYR A 1 85 ? 2.191 13.022 -7.889 1.00 85.75 85 TYR A N 1
ATOM 665 C CA . TYR A 1 85 ? 1.313 11.873 -7.664 1.00 85.75 85 TYR A CA 1
ATOM 666 C C . TYR A 1 85 ? 1.098 11.674 -6.161 1.00 85.75 85 TYR A C 1
ATOM 668 O O . TYR A 1 85 ? 2.030 11.854 -5.376 1.00 85.75 85 TYR A O 1
ATOM 676 N N . ASN A 1 86 ? -0.130 11.337 -5.766 1.00 84.50 86 ASN A N 1
ATOM 677 C CA . ASN A 1 86 ? -0.542 11.099 -4.381 1.00 84.50 86 ASN A CA 1
ATOM 678 C C . ASN A 1 86 ? -1.673 10.053 -4.356 1.00 84.50 86 ASN A C 1
ATOM 680 O O . ASN A 1 86 ? -2.380 9.926 -5.358 1.00 84.50 86 ASN A O 1
ATOM 684 N N . TYR A 1 87 ? -1.846 9.329 -3.246 1.00 80.38 87 TYR A N 1
ATOM 685 C CA . TYR A 1 87 ? -2.891 8.306 -3.044 1.00 80.38 87 TYR A CA 1
ATOM 686 C C . TYR A 1 87 ? -2.935 7.201 -4.101 1.00 80.38 87 TYR A C 1
ATOM 688 O O . TYR A 1 87 ? -3.993 6.699 -4.473 1.00 80.38 87 TYR A O 1
ATOM 696 N N . MET A 1 88 ? -1.766 6.824 -4.604 1.00 83.94 88 MET A N 1
ATOM 697 C CA . MET A 1 88 ? -1.594 5.667 -5.474 1.00 83.94 88 MET A CA 1
ATOM 698 C C . MET A 1 88 ? -0.261 4.979 -5.169 1.00 83.94 88 MET A C 1
ATOM 700 O O . MET A 1 88 ? 0.655 5.661 -4.689 1.00 83.94 88 MET A O 1
ATOM 704 N N . PRO A 1 89 ? -0.118 3.671 -5.442 1.00 86.75 89 PRO A N 1
ATOM 705 C CA . PRO A 1 89 ? 1.175 3.007 -5.351 1.00 86.75 89 PRO A CA 1
ATOM 706 C C . PRO A 1 89 ? 2.128 3.617 -6.385 1.00 86.75 89 PRO A C 1
ATOM 708 O O . PRO A 1 89 ? 1.793 3.744 -7.568 1.00 86.75 89 PRO A O 1
ATOM 711 N N . LEU A 1 90 ? 3.318 4.032 -5.945 1.00 88.19 90 LEU A N 1
ATOM 712 C CA . LEU A 1 90 ? 4.288 4.663 -6.834 1.00 88.19 90 LEU A CA 1
ATOM 713 C C . LEU A 1 90 ? 5.002 3.600 -7.668 1.00 88.19 90 LEU A C 1
ATOM 715 O O . LEU A 1 90 ? 5.899 2.918 -7.185 1.00 88.19 90 LEU A O 1
ATOM 719 N N . ILE A 1 91 ? 4.624 3.481 -8.936 1.00 92.62 91 ILE A N 1
ATOM 720 C CA . ILE A 1 91 ? 5.271 2.584 -9.896 1.00 92.62 91 ILE A CA 1
ATOM 721 C C . ILE A 1 91 ? 5.667 3.422 -11.101 1.00 92.62 91 ILE A C 1
ATOM 723 O O . ILE A 1 91 ? 4.802 4.018 -11.740 1.00 92.62 91 ILE A O 1
ATOM 727 N N . VAL A 1 92 ? 6.955 3.487 -11.434 1.00 93.12 92 VAL A N 1
ATOM 728 C CA . VAL A 1 92 ? 7.445 4.289 -12.562 1.00 93.12 92 VAL A CA 1
ATOM 729 C C . VAL A 1 92 ? 8.056 3.383 -13.622 1.00 93.12 92 VAL A C 1
ATOM 731 O O . VAL A 1 92 ? 9.065 2.710 -13.397 1.00 93.12 92 VAL A O 1
ATOM 734 N N . GLY A 1 93 ? 7.438 3.394 -14.803 1.00 92.94 93 GLY A N 1
ATOM 735 C CA . GLY A 1 93 ? 7.819 2.544 -15.924 1.00 92.94 93 GLY A CA 1
ATOM 736 C C . GLY A 1 93 ? 7.509 1.067 -15.721 1.00 92.94 93 GLY A C 1
ATOM 737 O O . GLY A 1 93 ? 6.478 0.708 -15.155 1.00 92.94 93 GLY A O 1
ATOM 738 N N . GLY A 1 94 ? 8.412 0.224 -16.221 1.00 87.25 94 GLY A N 1
ATOM 739 C CA . GLY A 1 94 ? 8.304 -1.222 -16.105 1.00 87.25 94 GLY A CA 1
ATOM 740 C C . GLY A 1 94 ? 7.292 -1.879 -17.048 1.00 87.25 94 GLY A C 1
ATOM 741 O O . GLY A 1 94 ? 6.165 -1.435 -17.241 1.00 87.25 94 GLY A O 1
ATOM 742 N N . ARG A 1 95 ? 7.743 -2.971 -17.658 1.00 81.06 95 ARG A N 1
ATOM 743 C CA . ARG A 1 95 ? 7.048 -3.876 -18.584 1.00 81.06 95 ARG A CA 1
ATOM 744 C C . ARG A 1 95 ? 7.837 -5.182 -18.534 1.00 81.06 95 ARG A C 1
ATOM 746 O O . ARG A 1 95 ? 8.991 -5.163 -18.111 1.00 81.06 95 ARG A O 1
ATOM 753 N N . ASN A 1 96 ? 7.294 -6.298 -19.015 1.00 74.44 96 ASN A N 1
ATOM 754 C CA . ASN A 1 96 ? 8.079 -7.525 -19.207 1.00 74.44 96 ASN A CA 1
ATOM 755 C C . ASN A 1 96 ? 9.415 -7.228 -19.921 1.00 74.44 96 ASN A C 1
ATOM 757 O O . ASN A 1 96 ? 9.432 -6.936 -21.119 1.00 74.44 96 ASN A O 1
ATOM 761 N N . GLY A 1 97 ? 10.515 -7.265 -19.161 1.00 77.06 97 GLY A N 1
ATOM 762 C CA . GLY A 1 97 ? 11.880 -7.005 -19.625 1.00 77.06 97 GLY A CA 1
ATOM 763 C C . GLY A 1 97 ? 12.358 -5.543 -19.637 1.00 77.06 97 GLY A C 1
ATOM 764 O O . GLY A 1 97 ? 13.522 -5.328 -19.959 1.00 77.06 97 GLY A O 1
ATOM 765 N N . THR A 1 98 ? 11.535 -4.542 -19.293 1.00 89.75 98 THR A N 1
ATOM 766 C CA . THR A 1 98 ? 12.008 -3.151 -19.119 1.00 89.75 98 THR A CA 1
ATOM 767 C C . THR A 1 98 ? 12.122 -2.805 -17.637 1.00 89.75 98 THR A C 1
ATOM 769 O O . THR A 1 98 ? 11.234 -3.180 -16.867 1.00 89.75 98 THR A O 1
ATOM 772 N N . PRO A 1 99 ? 13.161 -2.068 -17.224 1.00 92.00 99 PRO A N 1
ATOM 773 C CA . PRO A 1 99 ? 13.398 -1.784 -15.820 1.00 92.00 99 PRO A CA 1
ATOM 774 C C . PRO A 1 99 ? 12.387 -0.794 -15.232 1.00 92.00 99 PRO A C 1
ATOM 776 O O . PRO A 1 99 ? 11.817 0.054 -15.927 1.00 92.00 99 PRO A O 1
ATOM 779 N N . TYR A 1 100 ? 12.194 -0.921 -13.926 1.00 92.88 100 TYR A N 1
ATOM 780 C CA . TYR A 1 100 ? 11.482 0.015 -13.066 1.00 92.88 100 TYR A CA 1
ATOM 781 C C . TYR A 1 100 ? 12.466 1.033 -12.502 1.00 92.88 100 TYR A C 1
ATOM 783 O O . TYR A 1 100 ? 13.642 0.725 -12.301 1.00 92.88 100 TYR A O 1
ATOM 791 N N . ARG A 1 101 ? 11.995 2.253 -12.250 1.00 91.44 101 ARG A N 1
ATOM 792 C CA . ARG A 1 101 ? 12.817 3.293 -11.620 1.00 91.44 101 ARG A CA 1
ATOM 793 C C . ARG A 1 101 ? 13.073 2.955 -10.149 1.00 91.44 101 ARG A C 1
ATOM 795 O O . ARG A 1 101 ? 12.161 2.467 -9.485 1.00 91.44 101 ARG A O 1
ATOM 802 N N . GLY A 1 102 ? 14.276 3.241 -9.649 1.00 85.94 102 GLY A N 1
ATOM 803 C CA . GLY A 1 102 ? 14.739 2.851 -8.309 1.00 85.94 102 GLY A CA 1
ATOM 804 C C . GLY A 1 102 ? 13.918 3.361 -7.118 1.00 85.94 102 GLY A C 1
ATOM 805 O O . GLY A 1 102 ? 14.034 2.807 -6.037 1.00 85.94 102 GLY A O 1
ATOM 806 N N . ASP A 1 103 ? 13.067 4.366 -7.307 1.00 84.81 103 ASP A N 1
ATOM 807 C CA . ASP A 1 103 ? 12.167 4.926 -6.289 1.00 84.81 103 ASP A CA 1
ATOM 808 C C . ASP A 1 103 ? 10.732 4.365 -6.355 1.00 84.81 103 ASP A C 1
ATOM 810 O O . ASP A 1 103 ? 9.837 4.845 -5.657 1.00 84.81 103 ASP A O 1
ATOM 814 N N . SER A 1 104 ? 10.484 3.382 -7.225 1.00 88.19 104 SER A N 1
ATOM 815 C CA . SER A 1 104 ? 9.197 2.687 -7.289 1.00 88.19 104 SER A CA 1
ATOM 816 C C . SER A 1 104 ? 9.033 1.758 -6.086 1.00 88.19 104 SER A C 1
ATOM 818 O O . SER A 1 104 ? 9.983 1.094 -5.679 1.00 88.19 104 SER A O 1
ATOM 820 N N . PHE A 1 105 ? 7.812 1.639 -5.565 1.00 87.94 105 PHE A N 1
ATOM 821 C CA . PHE A 1 105 ? 7.477 0.688 -4.505 1.00 87.94 105 PHE A CA 1
ATOM 822 C C . PHE A 1 105 ? 7.749 -0.739 -4.974 1.00 87.94 105 PHE A C 1
ATOM 824 O O . PHE A 1 105 ? 7.125 -1.214 -5.924 1.00 87.94 105 PHE A O 1
ATOM 831 N N . LEU A 1 106 ? 8.675 -1.426 -4.304 1.00 87.81 106 LEU A N 1
ATOM 832 C CA . LEU A 1 106 ? 9.208 -2.710 -4.755 1.00 87.81 106 LEU A CA 1
ATOM 833 C C . LEU A 1 106 ? 8.119 -3.778 -4.909 1.00 87.81 106 LEU A C 1
ATOM 835 O O . LEU A 1 106 ? 8.022 -4.418 -5.956 1.00 87.81 106 LEU A O 1
ATOM 839 N N . CYS A 1 107 ? 7.272 -3.942 -3.895 1.00 87.75 107 CYS A N 1
ATOM 840 C CA . CYS A 1 107 ? 6.228 -4.962 -3.898 1.00 87.75 107 CYS A CA 1
ATOM 841 C C . CYS A 1 107 ? 5.095 -4.651 -4.883 1.00 87.75 107 CYS A C 1
ATOM 843 O O . CYS A 1 107 ? 4.686 -5.525 -5.648 1.00 87.75 107 CYS A O 1
ATOM 845 N N . ALA A 1 108 ? 4.659 -3.390 -4.960 1.00 89.50 108 ALA A N 1
ATOM 846 C CA . ALA A 1 108 ? 3.676 -2.968 -5.955 1.00 89.50 108 ALA A CA 1
ATOM 847 C C . ALA A 1 108 ? 4.225 -3.117 -7.390 1.00 89.50 108 ALA A C 1
ATOM 849 O O . ALA A 1 108 ? 3.528 -3.593 -8.285 1.00 89.50 108 ALA A O 1
ATOM 850 N N . ALA A 1 109 ? 5.504 -2.795 -7.616 1.00 90.31 109 ALA A N 1
ATOM 851 C CA . ALA A 1 109 ? 6.175 -3.016 -8.896 1.00 90.31 109 ALA A CA 1
ATOM 852 C C . ALA A 1 109 ? 6.313 -4.512 -9.231 1.00 90.31 109 ALA A C 1
ATOM 854 O O . ALA A 1 109 ? 6.132 -4.897 -10.387 1.00 90.31 109 ALA A O 1
ATOM 855 N N . ALA A 1 110 ? 6.584 -5.371 -8.244 1.00 88.69 110 ALA A N 1
ATOM 856 C CA . ALA A 1 110 ? 6.663 -6.820 -8.433 1.00 88.69 110 ALA A CA 1
ATOM 857 C C . ALA A 1 110 ? 5.303 -7.422 -8.822 1.00 88.69 110 ALA A C 1
ATOM 859 O O . ALA A 1 110 ? 5.231 -8.283 -9.704 1.00 88.69 110 ALA A O 1
ATOM 860 N N . GLN A 1 111 ? 4.216 -6.941 -8.214 1.00 89.75 111 GLN A N 1
ATOM 861 C CA . GLN A 1 111 ? 2.851 -7.332 -8.561 1.00 89.75 111 GLN A CA 1
ATOM 862 C C . GLN A 1 111 ? 2.456 -6.812 -9.949 1.00 89.75 111 GLN A C 1
ATOM 864 O O . GLN A 1 111 ? 1.923 -7.559 -10.773 1.00 89.75 111 GLN A O 1
ATOM 869 N N . HIS A 1 112 ? 2.809 -5.563 -10.260 1.00 91.69 112 HIS A N 1
ATOM 870 C CA . HIS A 1 112 ? 2.635 -4.980 -11.590 1.00 91.69 112 HIS A CA 1
ATOM 871 C C . HIS A 1 112 ? 3.383 -5.787 -12.664 1.00 91.69 112 HIS A C 1
ATOM 873 O O . HIS A 1 112 ? 2.825 -6.067 -13.721 1.00 91.69 112 HIS A O 1
ATOM 879 N N . ALA A 1 113 ? 4.600 -6.259 -12.369 1.00 91.31 113 ALA A N 1
ATOM 880 C CA . ALA A 1 113 ? 5.371 -7.151 -13.239 1.00 91.31 113 ALA A CA 1
ATOM 881 C C . ALA A 1 113 ? 4.807 -8.583 -13.332 1.00 91.31 113 ALA A C 1
ATOM 883 O O . ALA A 1 113 ? 5.222 -9.345 -14.201 1.00 91.31 113 ALA A O 1
ATOM 884 N N . GLY A 1 114 ? 3.887 -8.969 -12.443 1.00 89.19 114 GLY A N 1
ATOM 885 C CA . GLY A 1 114 ? 3.319 -10.320 -12.378 1.00 89.19 114 GLY A CA 1
ATOM 886 C C . GLY A 1 114 ? 4.252 -11.352 -11.755 1.00 89.19 114 GLY A C 1
ATOM 887 O O . GLY A 1 114 ? 4.051 -12.549 -11.943 1.00 89.19 114 GLY A O 1
ATOM 888 N N . MET A 1 115 ? 5.274 -10.896 -11.031 1.00 86.81 115 MET A N 1
ATOM 889 C CA . MET A 1 115 ? 6.222 -11.766 -10.332 1.00 86.81 115 MET A CA 1
ATOM 890 C C . MET A 1 115 ? 5.635 -12.305 -9.029 1.00 86.81 115 MET A C 1
ATOM 892 O O . MET A 1 115 ? 5.951 -13.420 -8.624 1.00 86.81 115 MET A O 1
ATOM 896 N N . ILE A 1 116 ? 4.757 -11.528 -8.393 1.00 85.12 116 ILE A N 1
ATOM 897 C CA . ILE A 1 116 ? 4.023 -11.913 -7.185 1.00 85.12 116 ILE A CA 1
ATOM 898 C C . ILE A 1 116 ? 2.515 -11.765 -7.412 1.00 85.12 116 ILE A C 1
ATOM 900 O O . ILE A 1 116 ? 2.078 -11.005 -8.279 1.00 85.12 116 ILE A O 1
ATOM 904 N N . GLY A 1 117 ? 1.718 -12.514 -6.649 1.00 84.88 117 GLY A N 1
ATOM 905 C CA . GLY A 1 117 ? 0.257 -12.423 -6.680 1.00 84.88 117 GLY A CA 1
ATOM 906 C C . GLY A 1 117 ? -0.300 -11.533 -5.566 1.00 84.88 117 GLY A C 1
ATOM 907 O O . GLY A 1 117 ? 0.439 -11.006 -4.745 1.00 84.88 117 GLY A O 1
ATOM 908 N N . GLN A 1 118 ? -1.631 -11.455 -5.478 1.00 83.81 118 GLN A N 1
ATOM 909 C CA . GLN A 1 118 ? -2.346 -10.708 -4.426 1.00 83.81 118 GLN A CA 1
ATOM 910 C C . GLN A 1 118 ? -2.066 -11.213 -2.995 1.00 83.81 118 GLN A C 1
ATOM 912 O O . GLN A 1 118 ? -2.249 -10.498 -2.016 1.00 83.81 118 GLN A O 1
ATOM 917 N N . ARG A 1 119 ? -1.621 -12.469 -2.858 1.00 79.75 119 ARG A N 1
ATOM 918 C CA . ARG A 1 119 ? -1.322 -13.121 -1.567 1.00 79.75 119 ARG A CA 1
ATOM 919 C C . ARG A 1 119 ? 0.136 -12.938 -1.119 1.00 79.75 119 ARG A C 1
ATOM 921 O O . ARG A 1 119 ? 0.623 -13.717 -0.301 1.00 79.75 119 ARG A O 1
ATOM 928 N N . GLY A 1 120 ? 0.828 -11.958 -1.692 1.00 79.81 120 GLY A N 1
ATOM 929 C CA . GLY A 1 120 ? 2.255 -11.747 -1.488 1.00 79.81 120 GLY A CA 1
ATOM 930 C C . GLY A 1 120 ? 3.119 -12.674 -2.336 1.00 79.81 120 GLY A C 1
ATOM 931 O O . GLY A 1 120 ? 2.646 -13.357 -3.256 1.00 79.81 120 GLY A O 1
ATOM 932 N N . GLY A 1 121 ? 4.418 -12.655 -2.054 1.00 81.31 121 GLY A N 1
ATOM 933 C CA . GLY A 1 121 ? 5.405 -13.386 -2.839 1.00 81.31 121 GLY A CA 1
ATOM 934 C C . GLY A 1 121 ? 6.835 -13.132 -2.391 1.00 81.31 121 GLY A C 1
ATOM 935 O O . GLY A 1 121 ? 7.113 -12.230 -1.608 1.00 81.31 121 GLY A O 1
ATOM 936 N N . CYS A 1 122 ? 7.763 -13.906 -2.937 1.00 82.50 122 CYS A N 1
ATOM 937 C CA . CYS A 1 122 ? 9.187 -13.609 -2.877 1.00 82.50 122 CYS A CA 1
ATOM 938 C C . CYS A 1 122 ? 9.753 -13.620 -4.292 1.00 82.50 122 CYS A C 1
ATOM 940 O O . CYS A 1 122 ? 9.187 -14.243 -5.195 1.00 82.50 122 CYS A O 1
ATOM 942 N N . GLY A 1 123 ? 10.862 -12.920 -4.485 1.00 80.88 123 GLY A N 1
ATOM 943 C CA . GLY A 1 123 ? 11.486 -12.818 -5.789 1.00 80.88 123 GLY A CA 1
ATOM 944 C C . GLY A 1 123 ? 12.944 -12.403 -5.722 1.00 80.88 123 GLY A C 1
ATOM 945 O O . GLY A 1 123 ? 13.489 -12.075 -4.664 1.00 80.88 123 GLY A O 1
ATOM 946 N N . HIS A 1 124 ? 13.560 -12.403 -6.898 1.00 83.06 124 HIS A N 1
ATOM 947 C CA . HIS A 1 124 ? 14.870 -11.819 -7.113 1.00 83.06 124 HIS A CA 1
ATOM 948 C C . HIS A 1 124 ? 14.727 -10.581 -7.988 1.00 83.06 124 HIS A C 1
ATOM 950 O O . HIS A 1 124 ? 14.003 -10.576 -8.988 1.00 83.06 124 HIS A O 1
ATOM 956 N N . LEU A 1 125 ? 15.415 -9.521 -7.592 1.00 85.25 125 LEU A N 1
ATOM 957 C CA . LEU A 1 125 ? 15.584 -8.328 -8.400 1.00 85.25 125 LEU A CA 1
ATOM 958 C C . LEU A 1 125 ? 17.057 -8.173 -8.735 1.00 85.25 125 LEU A C 1
ATOM 960 O O . LEU A 1 125 ? 17.937 -8.545 -7.958 1.00 85.25 125 LEU A O 1
ATOM 964 N N . ARG A 1 126 ? 17.315 -7.589 -9.892 1.00 86.06 126 ARG A N 1
ATOM 965 C CA . ARG A 1 126 ? 18.643 -7.210 -10.336 1.00 86.06 126 ARG A CA 1
ATOM 966 C C . ARG A 1 126 ? 18.663 -5.709 -10.517 1.00 86.06 126 ARG A C 1
ATOM 968 O O . ARG A 1 126 ? 17.810 -5.161 -11.224 1.00 86.06 126 ARG A O 1
ATOM 975 N N . LEU A 1 127 ? 19.613 -5.053 -9.863 1.00 84.31 127 LEU A N 1
ATOM 976 C CA . LEU A 1 127 ? 19.852 -3.643 -10.112 1.00 84.31 127 LEU A CA 1
ATOM 977 C C . LEU A 1 127 ? 20.379 -3.475 -11.534 1.00 84.31 127 LEU A C 1
ATOM 979 O O . LEU A 1 127 ? 21.088 -4.316 -12.075 1.00 84.31 127 LEU A O 1
ATOM 983 N N . VAL A 1 128 ? 19.969 -2.380 -12.145 1.00 85.19 128 VAL A N 1
ATOM 984 C CA . VAL A 1 128 ? 20.420 -1.908 -13.442 1.00 85.19 128 VAL A CA 1
ATOM 985 C C . VAL A 1 128 ? 20.827 -0.456 -13.228 1.00 85.19 128 VAL A C 1
ATOM 987 O O . VAL A 1 128 ? 20.210 0.256 -12.439 1.00 85.19 128 VAL A O 1
ATOM 990 N N . GLY A 1 129 ? 21.886 -0.007 -13.892 1.00 83.88 129 GLY A N 1
ATOM 991 C CA . GLY A 1 129 ? 22.311 1.388 -13.804 1.00 83.88 129 GLY A CA 1
ATOM 992 C C . GLY A 1 129 ? 21.336 2.354 -14.475 1.00 83.88 129 GLY A C 1
ATOM 993 O O . GLY A 1 129 ? 20.108 2.226 -14.400 1.00 83.88 129 GLY A O 1
ATOM 994 N N . THR A 1 130 ? 21.906 3.332 -15.166 1.00 88.69 130 THR A N 1
ATOM 995 C CA . THR A 1 130 ? 21.128 4.381 -15.809 1.00 88.69 130 THR A CA 1
ATOM 996 C C . THR A 1 130 ? 20.175 3.820 -16.860 1.00 88.69 130 THR A C 1
ATOM 998 O O . THR A 1 130 ? 20.590 3.105 -17.774 1.00 88.69 130 THR A O 1
ATOM 1001 N N . TYR A 1 131 ? 18.895 4.174 -16.753 1.00 90.19 131 TYR A N 1
ATOM 1002 C CA . TYR A 1 131 ? 17.894 3.864 -17.768 1.00 90.19 131 TYR A CA 1
ATOM 1003 C C . TYR A 1 131 ? 16.916 5.022 -17.953 1.00 90.19 131 TYR A C 1
ATOM 1005 O O . TYR A 1 131 ? 16.584 5.754 -17.023 1.00 90.19 131 TYR A O 1
ATOM 1013 N N . GLY A 1 132 ? 16.435 5.165 -19.180 1.00 88.75 132 GLY A N 1
ATOM 1014 C CA . GLY A 1 132 ? 15.361 6.059 -19.579 1.00 88.75 132 GLY A CA 1
ATOM 1015 C C . GLY A 1 132 ? 15.162 5.957 -21.092 1.00 88.75 132 GLY A C 1
ATOM 1016 O O . GLY A 1 132 ? 16.059 5.482 -21.794 1.00 88.75 132 GLY A O 1
ATOM 1017 N N . PRO A 1 133 ? 14.007 6.373 -21.627 1.00 92.81 133 PRO A N 1
ATOM 1018 C CA . PRO A 1 133 ? 12.808 6.852 -20.933 1.00 92.81 133 PRO A CA 1
ATOM 1019 C C . PRO A 1 133 ? 11.900 5.713 -20.417 1.00 92.81 133 PRO A C 1
ATOM 1021 O O . PRO A 1 133 ? 11.882 4.606 -20.955 1.00 92.81 133 PRO A O 1
ATOM 1024 N N . TYR A 1 134 ? 11.081 6.004 -19.404 1.00 93.44 134 TYR A N 1
ATOM 1025 C CA . TYR A 1 134 ? 10.090 5.089 -18.828 1.00 93.44 134 TYR A CA 1
ATOM 1026 C C . TYR A 1 134 ? 8.701 5.343 -19.419 1.00 93.44 134 TYR A C 1
ATOM 1028 O O . TYR A 1 134 ? 8.165 6.455 -19.353 1.00 93.44 134 TYR A O 1
ATOM 1036 N N . THR A 1 135 ? 8.095 4.290 -19.969 1.00 92.62 135 THR A N 1
ATOM 1037 C CA . THR A 1 135 ? 6.760 4.352 -20.580 1.00 92.62 135 THR A CA 1
ATOM 1038 C C . THR A 1 135 ? 5.670 3.936 -19.589 1.00 92.62 135 THR A C 1
ATOM 1040 O O . THR A 1 135 ? 5.889 3.008 -18.812 1.00 92.62 135 THR A O 1
ATOM 1043 N N . PRO A 1 136 ? 4.502 4.604 -19.591 1.00 92.19 136 PRO A N 1
ATOM 1044 C CA . PRO A 1 136 ? 3.406 4.255 -18.700 1.00 92.19 136 PRO A CA 1
ATOM 1045 C C . PRO A 1 136 ? 2.627 3.063 -19.257 1.00 92.19 136 PRO A C 1
ATOM 1047 O O . PRO A 1 136 ? 2.304 3.024 -20.447 1.00 92.19 136 PRO A O 1
ATOM 1050 N N . ILE A 1 137 ? 2.278 2.114 -18.398 1.00 93.38 137 ILE A N 1
ATOM 1051 C CA . ILE A 1 137 ? 1.471 0.951 -18.758 1.00 93.38 137 ILE A CA 1
ATOM 1052 C C . ILE A 1 137 ? 0.582 0.539 -17.581 1.00 93.38 137 ILE A C 1
ATOM 1054 O O . ILE A 1 137 ? 0.837 0.895 -16.436 1.00 93.38 137 ILE A O 1
ATOM 1058 N N . VAL A 1 138 ? -0.502 -0.174 -17.875 1.00 93.31 138 VAL A N 1
ATOM 1059 C CA . VAL A 1 138 ? -1.346 -0.809 -16.860 1.00 93.31 138 VAL A CA 1
ATOM 1060 C C . VAL A 1 138 ? -1.161 -2.313 -16.983 1.00 93.31 138 VAL A C 1
ATOM 1062 O O . VAL A 1 138 ? -1.427 -2.874 -18.049 1.00 93.31 138 VAL A O 1
ATOM 1065 N N . GLN A 1 139 ? -0.691 -2.960 -15.920 1.00 90.81 139 GLN A N 1
ATOM 1066 C CA . GLN A 1 139 ? -0.480 -4.407 -15.857 1.00 90.81 139 GLN A CA 1
ATOM 1067 C C . GLN A 1 139 ? -0.959 -4.949 -14.509 1.00 90.81 139 GLN A C 1
ATOM 1069 O O . GLN A 1 139 ? -0.772 -4.316 -13.474 1.00 90.81 139 GLN A O 1
ATOM 1074 N N . ASN A 1 140 ? -1.620 -6.112 -14.534 1.00 90.19 140 ASN A N 1
ATOM 1075 C CA . ASN A 1 140 ? -2.143 -6.804 -13.347 1.00 90.19 140 ASN A CA 1
ATOM 1076 C C . ASN A 1 140 ? -2.995 -5.926 -12.409 1.00 90.19 140 ASN A C 1
ATOM 1078 O O . ASN A 1 140 ? -2.970 -6.107 -11.199 1.00 90.19 140 ASN A O 1
ATOM 1082 N N . GLY A 1 141 ? -3.748 -4.973 -12.970 1.00 89.31 141 GLY A N 1
ATOM 1083 C CA . GLY A 1 141 ? -4.611 -4.058 -12.209 1.00 89.31 141 GLY A CA 1
ATOM 1084 C C . GLY A 1 141 ? -3.911 -2.806 -11.667 1.00 89.31 141 GLY A C 1
ATOM 1085 O O . GLY A 1 141 ? -4.591 -1.875 -11.250 1.00 89.31 141 GLY A O 1
ATOM 1086 N N . LEU A 1 142 ? -2.581 -2.728 -11.754 1.00 90.81 142 LEU A N 1
ATOM 1087 C CA . LEU A 1 142 ? -1.783 -1.594 -11.291 1.00 90.81 142 LEU A CA 1
ATOM 1088 C C . LEU A 1 142 ? -1.374 -0.694 -12.464 1.00 90.81 142 LEU A C 1
ATOM 1090 O O . LEU A 1 142 ? -1.196 -1.158 -13.591 1.00 90.81 142 LEU A O 1
ATOM 1094 N N . LYS A 1 143 ? -1.233 0.611 -12.213 1.00 92.50 143 LYS A N 1
ATOM 1095 C CA . LYS A 1 143 ? -0.895 1.620 -13.228 1.00 92.50 143 LYS A CA 1
ATOM 1096 C C . LYS A 1 143 ? 0.484 2.208 -12.964 1.00 92.50 143 LYS A C 1
ATOM 1098 O O . LYS A 1 143 ? 0.697 2.798 -11.909 1.00 92.50 143 LYS A O 1
ATOM 1103 N N . SER A 1 144 ? 1.368 2.143 -13.954 1.00 93.81 144 SER A N 1
ATOM 1104 C CA . SER A 1 144 ? 2.657 2.820 -13.903 1.00 93.81 144 SER A CA 1
ATOM 1105 C C . SER A 1 144 ? 2.620 4.242 -14.471 1.00 93.81 144 SER A C 1
ATOM 1107 O O . SER A 1 144 ? 1.798 4.619 -15.317 1.00 93.81 144 SER A O 1
ATOM 1109 N N . VAL A 1 145 ? 3.528 5.060 -13.956 1.00 93.00 145 VAL A N 1
ATOM 1110 C CA . VAL A 1 145 ? 3.703 6.482 -14.237 1.00 93.00 145 VAL A CA 1
ATOM 1111 C C . VAL A 1 145 ? 4.819 6.669 -15.275 1.00 93.00 145 VAL A C 1
ATOM 1113 O O . VAL A 1 145 ? 5.829 5.961 -15.221 1.00 93.00 145 VAL A O 1
ATOM 1116 N N . PRO A 1 146 ? 4.676 7.610 -16.230 1.00 93.81 146 PRO A N 1
ATOM 1117 C CA . PRO A 1 146 ? 5.723 7.889 -17.208 1.00 93.81 146 PRO A CA 1
ATOM 1118 C C . PRO A 1 146 ? 6.852 8.739 -16.618 1.00 93.81 146 PRO A C 1
ATOM 1120 O O . PRO A 1 146 ? 6.609 9.625 -15.802 1.00 93.81 146 PRO A O 1
ATOM 1123 N N . PHE A 1 147 ? 8.071 8.558 -17.128 1.00 93.75 147 PHE A N 1
ATOM 1124 C CA . PHE A 1 147 ? 9.192 9.460 -16.854 1.00 93.75 147 PHE A CA 1
ATOM 1125 C C . PHE A 1 147 ? 10.085 9.582 -18.094 1.00 93.75 147 PHE A C 1
ATOM 1127 O O . PHE A 1 147 ? 10.688 8.609 -18.530 1.00 93.75 147 PHE A O 1
ATOM 1134 N N . GLN A 1 148 ? 10.148 10.774 -18.690 1.00 90.81 148 GLN A N 1
ATOM 1135 C CA . GLN A 1 148 ? 10.801 11.011 -19.991 1.00 90.81 148 GLN A CA 1
ATOM 1136 C C . GLN A 1 148 ? 12.299 11.352 -19.890 1.00 90.81 148 GLN A C 1
ATOM 1138 O O . GLN A 1 148 ? 12.894 11.777 -20.876 1.00 90.81 148 GLN A O 1
ATOM 1143 N N . ALA A 1 149 ? 12.907 11.192 -18.714 1.00 90.06 149 ALA A N 1
ATOM 1144 C CA . ALA A 1 149 ? 14.327 11.442 -18.492 1.00 90.06 149 ALA A CA 1
ATOM 1145 C C . ALA A 1 149 ? 15.046 10.168 -18.031 1.00 90.06 149 ALA A C 1
ATOM 1147 O O . ALA A 1 149 ? 14.418 9.187 -17.624 1.00 90.06 149 ALA A O 1
ATOM 1148 N N . GLU A 1 150 ? 16.371 10.190 -18.119 1.00 90.12 150 GLU A N 1
ATOM 1149 C CA . GLU A 1 150 ? 17.226 9.132 -17.590 1.00 90.12 150 GLU A CA 1
ATOM 1150 C C . GLU A 1 150 ? 17.289 9.214 -16.066 1.00 90.12 150 GLU A C 1
ATOM 1152 O O . GLU A 1 150 ? 17.320 10.302 -15.484 1.00 90.12 150 GLU A O 1
ATOM 1157 N N . PHE A 1 151 ? 17.302 8.056 -15.415 1.00 87.44 151 PHE A N 1
ATOM 1158 C CA . PHE A 1 151 ? 17.430 7.951 -13.971 1.00 87.44 151 PHE A CA 1
ATOM 1159 C C . PHE A 1 151 ? 18.615 7.039 -13.630 1.00 87.44 151 PHE A C 1
ATOM 1161 O O . PHE A 1 151 ? 18.752 5.990 -14.260 1.00 87.44 151 PHE A O 1
ATOM 1168 N N . PRO A 1 152 ? 19.480 7.418 -12.668 1.00 86.31 152 PRO A N 1
ATOM 1169 C CA . PRO A 1 152 ? 20.774 6.764 -12.443 1.00 86.31 152 PRO A CA 1
ATOM 1170 C C . PRO A 1 152 ? 20.675 5.319 -11.936 1.00 86.31 152 PRO A C 1
ATOM 1172 O O . PRO A 1 152 ? 21.639 4.567 -12.064 1.00 86.31 152 PRO A O 1
ATOM 1175 N N . GLN A 1 153 ? 19.531 4.925 -11.370 1.00 85.38 153 GLN A N 1
ATOM 1176 C CA . GLN A 1 153 ? 19.341 3.603 -10.783 1.00 85.38 153 GLN A CA 1
ATOM 1177 C C . GLN A 1 153 ? 17.974 3.008 -11.107 1.00 85.38 153 GLN A C 1
ATOM 1179 O O . GLN A 1 153 ? 16.924 3.565 -10.789 1.00 85.38 153 GLN A O 1
ATOM 1184 N N . SER A 1 154 ? 17.987 1.820 -11.685 1.00 89.88 154 SER A N 1
ATOM 1185 C CA . SER A 1 154 ? 16.783 1.087 -12.047 1.00 89.88 154 SER A CA 1
ATOM 1186 C C . SER A 1 154 ? 16.877 -0.356 -11.572 1.00 89.88 154 SER A C 1
ATOM 1188 O O . SER A 1 154 ? 17.933 -0.812 -11.148 1.00 89.88 154 SER A O 1
ATOM 1190 N N . PHE A 1 155 ? 15.788 -1.108 -11.641 1.00 88.75 155 PHE A N 1
ATOM 1191 C CA . PHE A 1 155 ? 15.825 -2.534 -11.334 1.00 88.75 155 PHE A CA 1
ATOM 1192 C C . PHE A 1 155 ? 14.906 -3.335 -12.247 1.00 88.75 155 PHE A C 1
ATOM 1194 O O . PHE A 1 155 ? 13.910 -2.832 -12.769 1.00 88.75 155 PHE A O 1
ATOM 1201 N N . VAL A 1 156 ? 15.259 -4.598 -12.464 1.00 91.25 156 VAL A N 1
ATOM 1202 C CA . VAL A 1 156 ? 14.474 -5.566 -13.237 1.00 91.25 156 VAL A CA 1
ATOM 1203 C C . VAL A 1 156 ? 14.233 -6.785 -12.366 1.00 91.25 156 VAL A C 1
ATOM 1205 O O . VAL A 1 156 ? 15.110 -7.202 -11.615 1.00 91.25 156 VAL A O 1
ATOM 1208 N N . PHE A 1 157 ? 13.051 -7.374 -12.485 1.00 89.50 157 PHE A N 1
ATOM 1209 C CA . PHE A 1 157 ? 12.739 -8.621 -11.806 1.00 89.50 157 PHE A CA 1
ATOM 1210 C C . PHE A 1 157 ? 13.165 -9.831 -12.630 1.00 89.50 157 PHE A C 1
ATOM 1212 O O . PHE A 1 157 ? 12.986 -9.857 -13.851 1.00 89.50 157 PHE A O 1
ATOM 1219 N N . GLU A 1 158 ? 13.665 -10.855 -11.947 1.00 85.50 158 GLU A N 1
ATOM 1220 C CA . GLU A 1 158 ? 14.010 -12.140 -12.545 1.00 85.50 158 GLU A CA 1
ATOM 1221 C C . GLU A 1 158 ? 13.017 -13.213 -12.068 1.00 85.50 158 GLU A C 1
ATOM 1223 O O . GLU A 1 158 ? 12.698 -13.266 -10.877 1.00 85.50 158 GLU A O 1
ATOM 1228 N N . PRO A 1 159 ? 12.487 -14.057 -12.975 1.00 74.19 159 PRO A N 1
ATOM 1229 C CA . PRO A 1 159 ? 11.528 -15.088 -12.600 1.00 74.19 159 PRO A CA 1
ATOM 1230 C C . PRO A 1 159 ? 12.198 -16.152 -11.723 1.00 74.19 159 PRO A C 1
ATOM 1232 O O . PRO A 1 159 ? 13.265 -16.666 -12.060 1.00 74.19 159 PRO A O 1
ATOM 1235 N N . VAL A 1 160 ? 11.546 -16.517 -10.619 1.00 69.12 160 VAL A N 1
ATOM 1236 C CA . VAL A 1 160 ? 12.018 -17.561 -9.697 1.00 69.12 160 VAL A CA 1
ATOM 1237 C C . VAL A 1 160 ? 11.241 -18.853 -9.953 1.00 69.12 160 VAL A C 1
ATOM 1239 O O . VAL A 1 160 ? 10.018 -18.832 -10.074 1.00 69.12 160 VAL A O 1
ATOM 1242 N N . LEU A 1 161 ? 11.946 -19.985 -10.053 1.00 63.50 161 LEU A N 1
ATOM 1243 C CA . LEU A 1 161 ? 11.337 -21.300 -10.312 1.00 63.50 161 LEU A CA 1
ATOM 1244 C C . LEU A 1 161 ? 10.679 -21.921 -9.065 1.00 63.50 161 LEU A C 1
ATOM 1246 O O . LEU A 1 161 ? 9.790 -22.759 -9.203 1.00 63.50 161 LEU A O 1
ATOM 1250 N N . ASP A 1 162 ? 11.063 -21.480 -7.863 1.00 62.25 162 ASP A N 1
ATOM 1251 C CA . ASP A 1 162 ? 10.551 -21.991 -6.589 1.00 62.25 162 ASP A CA 1
ATOM 1252 C C . ASP A 1 162 ? 9.736 -20.935 -5.831 1.00 62.25 162 ASP A C 1
ATOM 1254 O O . ASP A 1 162 ? 10.232 -20.210 -4.976 1.00 62.25 162 ASP A O 1
ATOM 1258 N N . GLN A 1 163 ? 8.437 -20.880 -6.133 1.00 64.44 163 GLN A N 1
ATOM 1259 C CA . GLN A 1 163 ? 7.468 -19.968 -5.503 1.00 64.44 163 GLN A CA 1
ATOM 1260 C C . GLN A 1 163 ? 6.623 -20.648 -4.405 1.00 64.44 163 GLN A C 1
ATOM 1262 O O . GLN A 1 163 ? 5.693 -20.062 -3.856 1.00 64.44 163 GLN A O 1
ATOM 1267 N N . LYS A 1 164 ? 6.903 -21.921 -4.090 1.00 63.69 164 LYS A N 1
ATOM 1268 C CA . LYS A 1 164 ? 5.982 -22.798 -3.342 1.00 63.69 164 LYS A CA 1
ATOM 1269 C C . LYS A 1 164 ? 5.781 -22.459 -1.862 1.00 63.69 164 LYS A C 1
ATOM 1271 O O . LYS A 1 164 ? 4.866 -23.022 -1.272 1.00 63.69 164 LYS A O 1
ATOM 1276 N N . ASN A 1 165 ? 6.592 -21.585 -1.265 1.00 66.50 165 ASN A N 1
ATOM 1277 C CA . ASN A 1 165 ? 6.541 -21.322 0.180 1.00 66.50 165 ASN A CA 1
ATOM 1278 C C . ASN A 1 165 ? 6.667 -19.837 0.559 1.00 66.50 165 ASN A C 1
ATOM 1280 O O . ASN A 1 165 ? 7.033 -19.518 1.685 1.00 66.50 165 ASN A O 1
ATOM 1284 N N . CYS A 1 166 ? 6.384 -18.939 -0.384 1.00 73.62 166 CYS A N 1
ATOM 1285 C CA . CYS A 1 166 ? 6.472 -17.494 -0.190 1.00 73.62 166 CYS A CA 1
ATOM 1286 C C . CYS A 1 166 ? 5.089 -16.841 -0.269 1.00 73.62 166 CYS A C 1
ATOM 1288 O O . CYS A 1 166 ? 4.886 -15.910 -1.039 1.00 73.62 166 CYS A O 1
ATOM 1290 N N . THR A 1 167 ? 4.114 -17.369 0.464 1.00 74.44 167 THR A N 1
ATOM 1291 C CA . THR A 1 167 ? 2.809 -16.723 0.639 1.00 74.44 167 THR A CA 1
ATOM 1292 C C . THR A 1 167 ? 2.729 -16.126 2.029 1.00 74.44 167 THR A C 1
ATOM 1294 O O . THR A 1 167 ? 3.293 -16.667 2.981 1.00 74.44 167 THR A O 1
ATOM 1297 N N . ASP A 1 168 ? 2.036 -15.002 2.145 1.00 70.88 168 ASP A N 1
ATOM 1298 C CA . ASP A 1 168 ? 1.725 -14.433 3.444 1.00 70.88 168 ASP A CA 1
ATOM 1299 C C . ASP A 1 168 ? 0.668 -15.305 4.136 1.00 70.88 168 ASP A C 1
ATOM 1301 O O . ASP A 1 168 ? -0.466 -15.465 3.679 1.00 70.88 168 ASP A O 1
ATOM 1305 N N . GLU A 1 169 ? 1.080 -15.942 5.227 1.00 76.62 169 GLU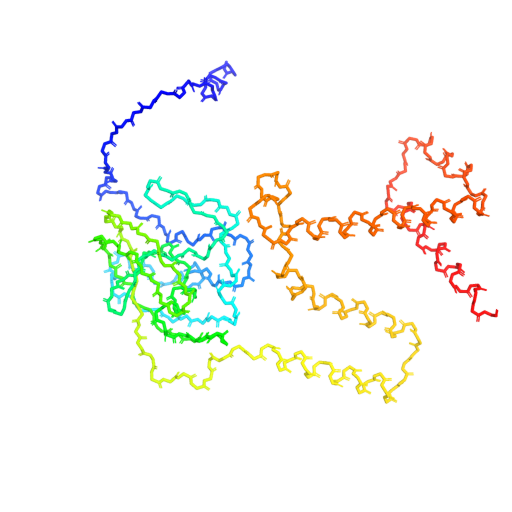 A N 1
ATOM 1306 C CA . GLU A 1 169 ? 0.266 -16.880 5.994 1.00 76.62 169 GLU A CA 1
ATOM 1307 C C . GLU A 1 169 ? -0.099 -16.327 7.375 1.00 76.62 169 GLU A C 1
ATOM 1309 O O . GLU A 1 169 ? -0.529 -17.080 8.254 1.00 76.62 169 GLU A O 1
ATOM 1314 N N . ARG A 1 170 ? 0.023 -15.006 7.573 1.00 76.69 170 ARG A N 1
ATOM 1315 C CA . ARG A 1 170 ? -0.322 -14.308 8.823 1.00 76.69 170 ARG A CA 1
ATOM 1316 C C . ARG A 1 170 ? -1.744 -14.642 9.295 1.00 76.69 170 ARG A C 1
ATOM 1318 O O . ARG A 1 170 ? -1.982 -14.855 10.486 1.00 76.69 170 ARG A O 1
ATOM 1325 N N . TRP A 1 171 ? -2.674 -14.845 8.356 1.00 78.69 171 TRP A N 1
ATOM 1326 C CA . TRP A 1 171 ? -4.048 -15.273 8.640 1.00 78.69 171 TRP A CA 1
ATOM 1327 C C . TRP A 1 171 ? -4.140 -16.627 9.369 1.00 78.69 171 TRP A C 1
ATOM 1329 O O . TRP A 1 171 ? -5.006 -16.793 10.230 1.00 78.69 171 TRP A O 1
ATOM 1339 N N . LYS A 1 172 ? -3.238 -17.586 9.098 1.00 85.75 172 LYS A N 1
ATOM 1340 C CA . LYS A 1 172 ? -3.221 -18.890 9.790 1.00 85.75 172 LYS A CA 1
ATOM 1341 C C . LYS A 1 172 ? -2.931 -18.712 11.276 1.00 85.75 172 LYS A C 1
ATOM 1343 O O . LYS A 1 172 ? -3.542 -19.392 12.100 1.00 85.75 172 LYS A O 1
ATOM 1348 N N . MET A 1 173 ? -2.043 -17.781 11.625 1.00 84.12 173 MET A N 1
ATOM 1349 C CA . MET A 1 173 ? -1.725 -17.473 13.018 1.00 84.12 173 MET A CA 1
ATOM 1350 C C . MET A 1 173 ? -2.900 -16.797 13.725 1.00 84.12 173 MET A C 1
ATOM 1352 O O . MET A 1 173 ? -3.207 -17.156 14.862 1.00 84.12 173 MET A O 1
ATOM 1356 N N . TYR A 1 174 ? -3.622 -15.905 13.042 1.00 83.88 174 TYR A N 1
ATOM 1357 C CA . TYR A 1 174 ? -4.851 -15.320 13.580 1.00 83.88 174 TYR A CA 1
ATOM 1358 C C . TYR A 1 174 ? -5.940 -16.359 13.827 1.00 83.88 174 TYR A C 1
ATOM 1360 O O . TYR A 1 174 ? -6.530 -16.376 14.907 1.00 83.88 174 TYR A O 1
ATOM 1368 N N . VAL A 1 175 ? -6.160 -17.271 12.877 1.00 88.00 175 VAL A N 1
ATOM 1369 C CA . VAL A 1 175 ? -7.123 -18.368 13.037 1.00 88.00 175 VAL A CA 1
ATOM 1370 C C . VAL A 1 175 ? -6.715 -19.285 14.187 1.00 88.00 175 VAL A C 1
ATOM 1372 O O . VAL A 1 175 ? -7.548 -19.602 15.035 1.00 88.00 175 VAL A O 1
ATOM 1375 N N . LEU A 1 176 ? -5.442 -19.679 14.268 1.00 89.88 176 LEU A N 1
ATOM 1376 C CA . LEU A 1 176 ? -4.945 -20.513 15.361 1.00 89.88 176 LEU A CA 1
ATOM 1377 C C . LEU A 1 176 ? -5.135 -19.828 16.720 1.00 89.88 176 LEU A C 1
ATOM 1379 O O . LEU A 1 176 ? -5.656 -20.443 17.650 1.00 89.88 176 LEU A O 1
ATOM 1383 N N . ASN A 1 177 ? -4.766 -18.551 16.826 1.00 87.50 177 ASN A N 1
ATOM 1384 C CA . ASN A 1 177 ? -4.936 -17.768 18.045 1.00 87.50 177 ASN A CA 1
ATOM 1385 C C . ASN A 1 177 ? -6.421 -17.654 18.438 1.00 87.50 177 ASN A C 1
ATOM 1387 O O . ASN A 1 177 ? -6.771 -17.830 19.606 1.00 87.50 177 ASN A O 1
ATOM 1391 N N . ALA A 1 178 ? -7.312 -17.441 17.464 1.00 88.06 178 ALA A N 1
ATOM 1392 C CA . ALA A 1 178 ? -8.753 -17.352 17.691 1.00 88.06 178 ALA A CA 1
ATOM 1393 C C . ALA A 1 178 ? -9.332 -18.685 18.180 1.00 88.06 178 ALA A C 1
ATOM 1395 O O . ALA A 1 178 ? -10.097 -18.706 19.144 1.00 88.06 178 ALA A O 1
ATOM 1396 N N . VAL A 1 179 ? -8.924 -19.806 17.578 1.00 91.81 179 VAL A N 1
ATOM 1397 C CA . VAL A 1 179 ? -9.354 -21.153 17.982 1.00 91.81 179 VAL A CA 1
ATOM 1398 C C . VAL A 1 179 ? -8.849 -21.501 19.380 1.00 91.81 179 VAL A C 1
ATOM 1400 O O . VAL A 1 179 ? -9.630 -21.971 20.205 1.00 91.81 179 VAL A O 1
ATOM 1403 N N . LEU A 1 180 ? -7.574 -21.243 19.682 1.00 88.56 180 LEU A N 1
ATOM 1404 C CA . LEU A 1 180 ? -7.001 -21.496 21.009 1.00 88.56 180 LEU A CA 1
ATOM 1405 C C . LEU A 1 180 ? -7.674 -20.635 22.080 1.00 88.56 180 LEU A C 1
ATOM 1407 O O . LEU A 1 180 ? -8.021 -21.130 23.151 1.00 88.56 180 LEU A O 1
ATOM 1411 N N . THR A 1 181 ? -7.941 -19.369 21.770 1.00 87.00 181 THR A N 1
ATOM 1412 C CA . THR A 1 181 ? -8.678 -18.469 22.659 1.00 87.00 181 THR A CA 1
ATOM 1413 C C . THR A 1 181 ? -10.121 -18.941 22.863 1.00 87.00 181 THR A C 1
ATOM 1415 O O . THR A 1 181 ? -10.609 -18.975 23.996 1.00 87.00 181 THR A O 1
ATOM 1418 N N . ALA A 1 182 ? -10.815 -19.369 21.806 1.00 88.62 182 ALA A N 1
ATOM 1419 C CA . ALA A 1 182 ? -12.155 -19.943 21.911 1.00 88.62 182 ALA A CA 1
ATOM 1420 C C . ALA A 1 182 ? -12.154 -21.223 22.761 1.00 88.62 182 ALA A C 1
ATOM 1422 O O . ALA A 1 182 ? -13.011 -21.406 23.621 1.00 88.62 182 ALA A O 1
ATOM 1423 N N . PHE A 1 183 ? -11.152 -22.083 22.590 1.00 90.69 183 PHE A N 1
ATOM 1424 C CA . PHE A 1 183 ? -10.996 -23.293 23.388 1.00 90.69 183 PHE A CA 1
ATOM 1425 C C . PHE A 1 183 ? -10.789 -22.971 24.874 1.00 90.69 183 PHE A C 1
ATOM 1427 O O . PHE A 1 183 ? -11.506 -23.497 25.724 1.00 90.69 183 PHE A O 1
ATOM 1434 N N . VAL A 1 184 ? -9.873 -22.052 25.197 1.00 86.50 184 VAL A N 1
ATOM 1435 C CA . VAL A 1 184 ? -9.621 -21.603 26.576 1.00 86.50 184 VAL A CA 1
ATOM 1436 C C . VAL A 1 184 ? -10.887 -21.014 27.197 1.00 86.50 184 VAL A C 1
ATOM 1438 O O . VAL A 1 184 ? -11.247 -21.368 28.317 1.00 86.50 184 VAL A O 1
ATOM 1441 N N . THR A 1 185 ? -11.614 -20.164 26.475 1.00 86.25 185 THR A N 1
ATOM 1442 C CA . THR A 1 185 ? -12.834 -19.535 27.004 1.00 86.25 185 THR A CA 1
ATOM 1443 C C . THR A 1 185 ? -13.989 -20.523 27.189 1.00 86.25 185 THR A C 1
ATOM 1445 O O . THR A 1 185 ? -14.689 -20.445 28.200 1.00 86.25 185 THR A O 1
ATOM 1448 N N . LEU A 1 186 ? -14.171 -21.480 26.272 1.00 87.94 186 LEU A N 1
ATOM 1449 C CA . LEU A 1 186 ? -15.258 -22.464 26.331 1.00 87.94 186 LEU A CA 1
ATOM 1450 C C . LEU A 1 186 ? -15.002 -23.589 27.341 1.00 87.94 186 LEU A C 1
ATOM 1452 O O . LEU A 1 186 ? -15.940 -24.007 28.024 1.00 87.94 186 LEU A O 1
ATOM 1456 N N . VAL A 1 187 ? -13.759 -24.068 27.446 1.00 91.00 187 VAL A N 1
ATOM 1457 C CA . VAL A 1 187 ? -13.390 -25.198 28.315 1.00 91.00 187 VAL A CA 1
ATOM 1458 C C . VAL A 1 187 ? -13.070 -24.733 29.730 1.00 91.00 187 VAL A C 1
ATOM 1460 O O . VAL A 1 187 ? -13.609 -25.286 30.685 1.00 91.00 187 VAL A O 1
ATOM 1463 N N . LEU A 1 188 ? -12.224 -23.708 29.883 1.00 85.50 188 LEU A N 1
ATOM 1464 C CA . LEU A 1 188 ? -11.775 -23.255 31.205 1.00 85.50 188 LEU A CA 1
ATOM 1465 C C . LEU A 1 188 ? -12.756 -22.275 31.864 1.00 85.50 188 LEU A C 1
ATOM 1467 O O . LEU A 1 188 ? -12.582 -21.986 33.044 1.00 85.50 188 LEU A O 1
ATOM 1471 N N . ARG A 1 189 ? -13.768 -21.778 31.126 1.00 85.56 189 ARG A N 1
ATOM 1472 C CA . ARG A 1 189 ? -14.807 -20.825 31.581 1.00 85.56 189 ARG A CA 1
ATOM 1473 C C . ARG A 1 189 ? -14.282 -19.835 32.635 1.00 85.56 189 ARG A C 1
ATOM 1475 O O . ARG A 1 189 ? -14.724 -19.865 33.786 1.00 85.56 189 ARG A O 1
ATOM 1482 N N . PRO A 1 190 ? -13.313 -18.980 32.265 1.00 83.31 190 PRO A N 1
ATOM 1483 C CA . PRO A 1 190 ? -12.669 -18.083 33.212 1.00 83.31 190 PRO A CA 1
ATOM 1484 C C . PRO A 1 190 ? -13.652 -17.034 33.750 1.00 83.31 190 PRO A C 1
ATOM 1486 O O . PRO A 1 190 ? -14.723 -16.796 33.187 1.00 83.31 190 PRO A O 1
ATOM 1489 N N . MET A 1 191 ? -13.269 -16.378 34.848 1.00 85.56 191 MET A N 1
ATOM 1490 C CA . MET A 1 191 ? -14.056 -15.308 35.470 1.00 85.56 191 MET A CA 1
ATOM 1491 C C . MET A 1 191 ? -14.485 -14.250 34.433 1.00 85.56 191 MET A C 1
ATOM 1493 O O . MET A 1 191 ? -13.692 -13.900 33.558 1.00 85.56 191 MET A O 1
ATOM 1497 N N . PRO A 1 192 ? -15.687 -13.655 34.548 1.00 84.31 192 PRO A N 1
ATOM 1498 C CA . PRO A 1 192 ? -16.219 -12.725 33.544 1.00 84.31 192 PRO A CA 1
ATOM 1499 C C . PRO A 1 192 ? -15.331 -11.492 33.304 1.00 84.31 192 PRO A C 1
ATOM 1501 O O . PRO A 1 192 ? -15.351 -10.919 32.219 1.00 84.31 192 PRO A O 1
ATOM 1504 N N . ILE A 1 193 ? -14.519 -11.104 34.292 1.00 83.44 193 ILE A N 1
ATOM 1505 C CA . ILE A 1 193 ? -13.527 -10.025 34.167 1.00 83.44 193 ILE A CA 1
ATOM 1506 C C . ILE A 1 193 ? -12.459 -10.381 33.119 1.00 83.44 193 ILE A C 1
ATOM 1508 O O . ILE A 1 193 ? -12.079 -9.533 32.317 1.00 83.44 193 ILE A O 1
ATOM 1512 N N . PHE A 1 194 ? -12.018 -11.641 33.079 1.00 84.00 194 PHE A N 1
ATOM 1513 C CA . PHE A 1 194 ? -11.024 -12.116 32.118 1.00 84.00 194 PHE A CA 1
ATOM 1514 C C . PHE A 1 194 ? -11.559 -12.063 30.684 1.00 84.00 194 PHE A C 1
ATOM 1516 O O . PHE A 1 194 ? -10.836 -11.660 29.783 1.00 84.00 194 PHE A O 1
ATOM 1523 N N . LEU A 1 195 ? -12.841 -12.385 30.474 1.00 82.88 195 LEU A N 1
ATOM 1524 C CA . LEU A 1 195 ? -13.477 -12.303 29.154 1.00 82.88 195 LEU A CA 1
ATOM 1525 C C . LEU A 1 195 ? -13.532 -10.864 28.620 1.00 82.88 195 LEU A C 1
ATOM 1527 O O . LEU A 1 195 ? -13.288 -10.641 27.438 1.00 82.88 195 LEU A O 1
ATOM 1531 N N . PHE A 1 196 ? -13.807 -9.884 29.488 1.00 83.38 196 PHE A N 1
ATOM 1532 C CA . PHE A 1 196 ? -13.801 -8.471 29.103 1.00 83.38 196 PHE A CA 1
ATOM 1533 C C . PHE A 1 196 ? -12.390 -7.985 28.730 1.00 83.38 196 PHE A C 1
ATOM 1535 O O . PHE A 1 196 ? -12.215 -7.349 27.694 1.00 83.38 196 PHE A O 1
ATOM 1542 N N . MET A 1 197 ? -11.374 -8.344 29.525 1.00 82.38 197 MET A N 1
ATOM 1543 C CA . MET A 1 197 ? -9.971 -8.027 29.219 1.00 82.38 197 MET A CA 1
ATOM 1544 C C . MET A 1 197 ? -9.498 -8.693 27.923 1.00 82.38 197 MET A C 1
ATOM 1546 O O . MET A 1 197 ? -8.821 -8.065 27.116 1.00 82.38 197 MET A O 1
ATOM 1550 N N . LEU A 1 198 ? -9.891 -9.946 27.697 1.00 85.12 198 LEU A N 1
ATOM 1551 C CA . LEU A 1 198 ? -9.555 -10.693 26.490 1.00 85.12 198 LEU A CA 1
ATOM 1552 C C . LEU A 1 198 ? -10.179 -10.060 25.242 1.00 85.12 198 LEU A C 1
ATOM 1554 O O . LEU A 1 198 ? -9.510 -9.947 24.222 1.00 85.12 198 LEU A O 1
ATOM 1558 N N . GLY A 1 199 ? -11.428 -9.591 25.327 1.00 83.44 199 GLY A N 1
ATOM 1559 C CA . GLY A 1 199 ? -12.061 -8.833 24.245 1.00 83.44 199 GLY A CA 1
ATOM 1560 C C . GLY A 1 199 ? -11.294 -7.554 23.893 1.00 83.44 199 GLY A C 1
ATOM 1561 O O . GLY A 1 199 ? -11.056 -7.291 22.718 1.00 83.44 199 GLY A O 1
ATOM 1562 N N . LEU A 1 200 ? -10.842 -6.794 24.897 1.00 83.81 200 LEU A N 1
ATOM 1563 C CA . LEU A 1 200 ? -10.007 -5.604 24.679 1.00 83.81 200 LEU A CA 1
ATOM 1564 C C . LEU A 1 200 ? -8.630 -5.951 24.095 1.00 83.81 200 LEU A C 1
ATOM 1566 O O . LEU A 1 200 ? -8.130 -5.229 23.237 1.00 83.81 200 LEU A O 1
ATOM 1570 N N . TRP A 1 201 ? -8.035 -7.065 24.520 1.00 83.81 201 TRP A N 1
ATOM 1571 C CA . TRP A 1 201 ? -6.769 -7.548 23.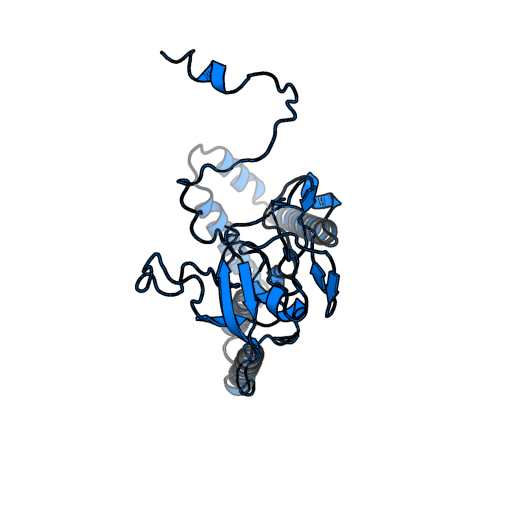972 1.00 83.81 201 TRP A CA 1
ATOM 1572 C C . TRP A 1 201 ? -6.883 -7.893 22.481 1.00 83.81 201 TRP A C 1
ATOM 1574 O O . TRP A 1 201 ? -6.028 -7.491 21.698 1.00 83.81 201 TRP A O 1
ATOM 1584 N N . TRP A 1 202 ? -7.973 -8.550 22.067 1.00 82.12 202 TRP A N 1
ATOM 1585 C CA . TRP A 1 202 ? -8.244 -8.840 20.654 1.00 82.12 202 TRP A CA 1
ATOM 1586 C C . TRP A 1 202 ? -8.416 -7.590 19.801 1.00 82.12 202 TRP A C 1
ATOM 1588 O O . TRP A 1 202 ? -7.937 -7.568 18.672 1.00 82.12 202 TRP A O 1
ATOM 1598 N N . ILE A 1 203 ? -9.058 -6.549 20.341 1.00 81.62 203 ILE A N 1
ATOM 1599 C CA . ILE A 1 203 ? -9.127 -5.251 19.662 1.00 81.62 203 ILE A CA 1
ATOM 1600 C C . ILE A 1 203 ? -7.709 -4.731 19.423 1.00 81.62 203 ILE A C 1
ATOM 1602 O O . ILE A 1 203 ? -7.415 -4.352 18.301 1.00 81.62 203 ILE A O 1
ATOM 1606 N N . GLY A 1 204 ? -6.831 -4.797 20.432 1.00 80.56 204 GLY A N 1
ATOM 1607 C CA . GLY A 1 204 ? -5.420 -4.414 20.325 1.00 80.56 204 GLY A CA 1
ATOM 1608 C C . GLY A 1 204 ? -4.644 -5.175 19.245 1.00 80.56 204 GLY A C 1
ATOM 1609 O O . GLY A 1 204 ? -3.978 -4.562 18.421 1.00 80.56 204 GLY A O 1
ATOM 1610 N N . VAL A 1 205 ? -4.767 -6.505 19.213 1.00 79.62 205 VAL A N 1
ATOM 1611 C CA . VAL A 1 205 ? -4.085 -7.375 18.230 1.00 79.62 205 VAL A CA 1
ATOM 1612 C C . VAL A 1 205 ? -4.554 -7.124 16.792 1.00 79.62 205 VAL A C 1
ATOM 1614 O O . VAL A 1 205 ? -3.817 -7.390 15.846 1.00 79.62 205 VAL A O 1
ATOM 1617 N N . LEU A 1 206 ? -5.784 -6.641 16.618 1.00 79.81 206 LEU A N 1
ATOM 1618 C CA . LEU A 1 206 ? -6.375 -6.369 15.310 1.00 79.81 206 LEU A CA 1
ATOM 1619 C C . LEU A 1 206 ? -6.298 -4.891 14.918 1.00 79.81 206 LEU A C 1
ATOM 1621 O O . LEU A 1 206 ? -6.846 -4.538 13.878 1.00 79.81 206 LEU A O 1
ATOM 1625 N N . LEU A 1 207 ? -5.633 -4.034 15.703 1.00 76.88 207 LEU A N 1
ATOM 1626 C CA . LEU A 1 207 ? -5.530 -2.606 15.390 1.00 76.88 207 LEU A CA 1
ATOM 1627 C C . LEU A 1 207 ? -4.911 -2.387 14.012 1.00 76.88 207 LEU A C 1
ATOM 1629 O O . LEU A 1 207 ? -5.470 -1.618 13.244 1.00 76.88 207 LEU A O 1
ATOM 1633 N N . ASP A 1 208 ? -3.850 -3.109 13.660 1.00 70.25 208 ASP A N 1
ATOM 1634 C CA . ASP A 1 208 ? -3.169 -2.932 12.369 1.00 70.25 208 ASP A CA 1
ATOM 1635 C C . ASP A 1 208 ? -4.091 -3.269 11.189 1.00 70.25 208 ASP A C 1
ATOM 1637 O O . ASP A 1 208 ? -4.132 -2.553 10.196 1.00 70.25 208 ASP A O 1
ATOM 1641 N N . VAL A 1 209 ? -4.915 -4.313 11.331 1.00 72.75 209 VAL A N 1
ATOM 1642 C CA . VAL A 1 209 ? -5.910 -4.707 10.319 1.00 72.75 209 VAL A CA 1
ATOM 1643 C C . VAL A 1 209 ? -7.043 -3.681 10.235 1.00 72.75 209 VAL A C 1
ATOM 1645 O O . VAL A 1 209 ? -7.525 -3.371 9.154 1.00 72.75 209 VAL A O 1
ATOM 1648 N N . VAL A 1 210 ? -7.482 -3.152 11.379 1.00 71.00 210 VAL A N 1
ATOM 1649 C CA . VAL A 1 210 ? -8.567 -2.162 11.459 1.00 71.00 210 VAL A CA 1
ATOM 1650 C C . VAL A 1 210 ? -8.116 -0.793 10.943 1.00 71.00 210 VAL A C 1
ATOM 1652 O O . VAL A 1 210 ? -8.911 -0.079 10.337 1.00 71.00 210 VAL A O 1
ATOM 1655 N N . PHE A 1 211 ? -6.865 -0.411 11.192 1.00 69.00 211 PHE A N 1
ATOM 1656 C CA . PHE A 1 211 ? -6.305 0.872 10.782 1.00 69.00 211 PHE A CA 1
ATOM 1657 C C . PHE A 1 211 ? -5.724 0.863 9.370 1.00 69.00 211 PHE A C 1
ATOM 1659 O O . PHE A 1 211 ? -5.630 1.943 8.795 1.00 69.00 211 PHE A O 1
ATOM 1666 N N . ALA A 1 212 ? -5.428 -0.302 8.782 1.00 62.69 212 ALA A N 1
ATOM 1667 C CA . ALA A 1 212 ? -5.047 -0.405 7.370 1.00 62.69 212 ALA A CA 1
ATOM 1668 C C . ALA A 1 212 ? -6.069 0.285 6.445 1.00 62.69 212 ALA A C 1
ATOM 1670 O O . ALA A 1 212 ? -5.692 1.004 5.523 1.00 62.69 212 ALA A O 1
ATOM 1671 N N . ASP A 1 213 ? -7.362 0.160 6.758 1.00 61.91 213 ASP A N 1
ATOM 1672 C CA . ASP A 1 213 ? -8.453 0.758 5.978 1.00 61.91 213 ASP A CA 1
ATOM 1673 C C . ASP A 1 213 ? -8.808 2.199 6.400 1.00 61.91 213 ASP A C 1
ATOM 1675 O O . ASP A 1 213 ? -9.672 2.842 5.793 1.00 61.91 213 ASP A O 1
ATOM 1679 N N . VAL A 1 214 ? -8.188 2.730 7.462 1.00 63.44 214 VAL A N 1
ATOM 1680 C CA . VAL A 1 214 ? -8.507 4.057 8.005 1.00 63.44 214 VAL A CA 1
ATOM 1681 C C . VAL A 1 214 ? -7.313 4.996 7.814 1.00 63.44 214 VAL A C 1
ATOM 1683 O O . VAL A 1 214 ? -6.455 5.096 8.692 1.00 63.44 214 VAL A O 1
ATOM 1686 N N . PRO A 1 215 ? -7.274 5.770 6.715 1.00 54.84 215 PRO A N 1
ATOM 1687 C CA . PRO A 1 215 ? -6.172 6.679 6.423 1.00 54.84 215 PRO A CA 1
ATOM 1688 C C . PRO A 1 215 ? -6.293 7.974 7.249 1.00 54.84 215 PRO A C 1
ATOM 1690 O O . PRO A 1 215 ? -6.598 9.046 6.735 1.00 54.84 215 PRO A O 1
ATOM 1693 N N . LEU A 1 216 ? -6.097 7.892 8.566 1.00 55.47 216 LEU A N 1
ATOM 1694 C CA . LEU A 1 216 ? -6.113 9.041 9.484 1.00 55.47 216 LEU A CA 1
ATOM 1695 C C . LEU A 1 216 ? -4.765 9.201 10.195 1.00 55.47 216 LEU A C 1
ATOM 1697 O O . LEU A 1 216 ? -4.705 9.365 11.408 1.00 55.47 216 LEU A O 1
ATOM 1701 N N . GLN A 1 217 ? -3.669 9.180 9.441 1.00 55.34 217 GLN A N 1
ATOM 1702 C CA . GLN A 1 217 ? -2.345 9.513 9.983 1.00 55.34 217 GLN A CA 1
ATOM 1703 C C . GLN A 1 217 ? -2.062 11.025 9.936 1.00 55.34 217 GLN A C 1
ATOM 1705 O O . GLN A 1 217 ? -1.242 11.540 10.696 1.00 55.34 217 GLN A O 1
ATOM 1710 N N . ARG A 1 218 ? -2.777 11.770 9.076 1.00 63.25 218 ARG A N 1
ATOM 1711 C CA . ARG A 1 218 ? -2.585 13.212 8.880 1.00 63.25 218 ARG A CA 1
ATOM 1712 C C . ARG A 1 218 ? -3.917 13.932 8.680 1.00 63.25 218 ARG A C 1
ATOM 1714 O O . ARG A 1 218 ? -4.634 13.689 7.718 1.00 63.25 218 ARG A O 1
ATOM 1721 N N . LEU A 1 219 ? -4.253 14.843 9.595 1.00 61.50 219 LEU A N 1
ATOM 1722 C CA . LEU A 1 219 ? -5.498 15.617 9.543 1.00 61.50 219 LEU A CA 1
ATOM 1723 C C . LEU A 1 219 ? -5.312 16.896 8.712 1.00 61.50 219 LEU A C 1
ATOM 1725 O O . LEU A 1 219 ? -5.390 18.007 9.237 1.00 61.50 219 LEU A O 1
ATOM 1729 N N . GLU A 1 220 ? -5.011 16.757 7.420 1.00 68.56 220 GLU A N 1
ATOM 1730 C CA . GLU A 1 220 ? -4.889 17.910 6.529 1.00 68.56 220 GLU A CA 1
ATOM 1731 C C . GLU A 1 220 ? -6.126 18.094 5.644 1.00 68.56 220 GLU A C 1
ATOM 1733 O O . GLU A 1 220 ? -6.671 17.155 5.075 1.00 68.56 220 GLU A O 1
ATOM 1738 N N . VAL A 1 221 ? -6.581 19.342 5.499 1.00 64.62 221 VAL A N 1
ATOM 1739 C CA . VAL A 1 221 ? -7.838 19.676 4.802 1.00 64.62 221 VAL A CA 1
ATOM 1740 C C . VAL A 1 221 ? -7.831 19.244 3.330 1.00 64.62 221 VAL A C 1
ATOM 1742 O O . VAL A 1 221 ? -8.878 18.887 2.792 1.00 64.62 221 VAL A O 1
ATOM 1745 N N . ARG A 1 222 ? -6.658 19.241 2.683 1.00 64.88 222 ARG A N 1
ATOM 1746 C CA . ARG A 1 222 ? -6.499 18.777 1.294 1.00 64.88 222 ARG A CA 1
ATOM 1747 C C . ARG A 1 222 ? -6.695 17.265 1.132 1.00 64.88 222 ARG A C 1
ATOM 1749 O O . ARG A 1 222 ? -7.147 16.835 0.074 1.00 64.88 222 ARG A O 1
ATOM 1756 N N . ASP A 1 223 ? -6.443 16.494 2.184 1.00 63.31 223 ASP A N 1
ATOM 1757 C CA . ASP A 1 223 ? -6.463 15.030 2.156 1.00 63.31 223 ASP A CA 1
ATOM 1758 C C . ASP A 1 223 ? -7.909 14.499 2.278 1.00 63.31 223 ASP A C 1
ATOM 1760 O O . ASP A 1 223 ? -8.281 13.506 1.651 1.00 63.31 223 ASP A O 1
ATOM 1764 N N . ILE A 1 224 ? -8.783 15.249 2.971 1.00 66.00 224 ILE A N 1
ATOM 1765 C CA . ILE A 1 224 ? -10.207 14.917 3.189 1.00 66.00 224 ILE A CA 1
ATOM 1766 C C . ILE A 1 224 ? -11.008 14.851 1.877 1.00 66.00 224 ILE A C 1
ATOM 1768 O O . ILE A 1 224 ? -11.971 14.091 1.784 1.00 66.00 224 ILE A O 1
ATOM 1772 N N . GLN A 1 225 ? -10.647 15.649 0.865 1.00 65.94 225 GLN A N 1
ATOM 1773 C CA . GLN A 1 225 ? -11.379 15.677 -0.410 1.00 65.94 225 GLN A CA 1
ATOM 1774 C C . GLN A 1 225 ? -10.890 14.647 -1.432 1.00 65.94 225 GLN A C 1
ATOM 1776 O O . GLN A 1 225 ? -11.621 14.348 -2.375 1.00 65.94 225 GLN A O 1
ATOM 1781 N N . GLN A 1 226 ? -9.672 14.124 -1.278 1.00 67.38 226 GLN A N 1
ATOM 1782 C CA . GLN A 1 226 ? -9.066 13.223 -2.262 1.00 67.38 226 GLN A CA 1
ATOM 1783 C C . GLN A 1 226 ? -9.189 11.742 -1.884 1.00 67.38 226 GLN A C 1
ATOM 1785 O O . GLN A 1 226 ? -9.215 10.906 -2.784 1.00 67.38 226 GLN A O 1
ATOM 1790 N N . GLN A 1 227 ? -9.315 11.406 -0.595 1.00 66.81 227 GLN A N 1
ATOM 1791 C CA . GLN A 1 227 ? -9.426 10.018 -0.146 1.00 66.81 227 GLN A CA 1
ATOM 1792 C C . GLN A 1 227 ? -10.889 9.554 0.014 1.00 66.81 227 GLN A C 1
ATOM 1794 O O . GLN A 1 227 ? -11.619 10.083 0.864 1.00 66.81 227 GLN A O 1
ATOM 1799 N N . PRO A 1 228 ? -11.338 8.523 -0.729 1.00 61.94 228 PRO A N 1
ATOM 1800 C CA . PRO A 1 228 ? -12.630 7.889 -0.487 1.00 61.94 228 PRO A CA 1
ATOM 1801 C C . PRO A 1 228 ? -12.567 7.054 0.805 1.00 61.94 228 PRO A C 1
ATOM 1803 O O . PRO A 1 228 ? -12.084 5.932 0.795 1.00 61.94 228 PRO A O 1
ATOM 1806 N N . GLY A 1 229 ? -13.033 7.604 1.933 1.00 68.50 229 GLY A N 1
ATOM 1807 C CA . GLY A 1 229 ? -13.119 6.884 3.220 1.00 68.50 229 GLY A CA 1
ATOM 1808 C C . GLY A 1 229 ? -12.765 7.723 4.454 1.00 68.50 229 GLY A C 1
ATOM 1809 O O . GLY A 1 229 ? -13.333 7.525 5.530 1.00 68.50 229 GLY A O 1
ATOM 1810 N N . ALA A 1 230 ? -11.914 8.742 4.298 1.00 74.25 230 ALA A N 1
ATOM 1811 C CA . ALA A 1 230 ? -11.528 9.627 5.402 1.00 74.25 230 ALA A CA 1
ATOM 1812 C C . ALA A 1 230 ? -12.735 10.400 5.970 1.00 74.25 230 ALA A C 1
ATOM 1814 O O . ALA A 1 230 ? -12.905 10.515 7.185 1.00 74.25 230 ALA A O 1
ATOM 1815 N N . LEU A 1 231 ? -13.627 10.870 5.089 1.00 78.25 231 LEU A N 1
ATOM 1816 C CA . LEU A 1 231 ? -14.840 11.589 5.482 1.00 78.25 231 LEU A CA 1
ATOM 1817 C C . LEU A 1 231 ? -15.791 10.710 6.308 1.00 78.25 231 LEU A C 1
ATOM 1819 O O . LEU A 1 231 ? -16.319 11.161 7.324 1.00 78.25 231 LEU A O 1
ATOM 1823 N N . THR A 1 232 ? -16.010 9.459 5.891 1.00 82.50 232 THR A N 1
ATOM 1824 C CA . THR A 1 232 ? -16.909 8.534 6.597 1.00 82.50 232 THR A CA 1
ATOM 1825 C C . THR A 1 232 ? -16.381 8.209 7.988 1.00 82.50 232 THR A C 1
ATOM 1827 O O . THR A 1 232 ? -17.136 8.305 8.956 1.00 82.50 232 THR A O 1
ATOM 1830 N N . SER A 1 233 ? -15.084 7.923 8.113 1.00 79.81 233 SER A N 1
ATOM 1831 C CA . SER A 1 233 ? -14.448 7.639 9.403 1.00 79.81 233 SER A CA 1
ATOM 1832 C C . SER A 1 233 ? -14.487 8.854 10.333 1.00 79.81 233 SER A C 1
ATOM 1834 O O . SER A 1 233 ? -14.853 8.718 11.500 1.00 79.81 233 SER A O 1
ATOM 1836 N N . LEU A 1 234 ? -14.224 10.061 9.815 1.00 83.12 234 LEU A N 1
ATOM 1837 C CA . LEU A 1 234 ? -14.319 11.304 10.588 1.00 83.12 234 LEU A CA 1
ATOM 1838 C C . LEU A 1 234 ? -15.734 11.521 11.147 1.00 83.12 234 LEU A C 1
ATOM 1840 O O . LEU A 1 234 ? -15.891 11.822 12.330 1.00 83.12 234 LEU A O 1
ATOM 1844 N N . ILE A 1 235 ? -16.769 11.338 10.320 1.00 87.75 235 ILE A N 1
ATOM 1845 C CA . ILE A 1 235 ? -18.169 11.493 10.743 1.00 87.75 235 ILE A CA 1
ATOM 1846 C C . ILE A 1 235 ? -18.510 10.493 11.853 1.00 87.75 235 ILE A C 1
ATOM 1848 O O . ILE A 1 235 ? -19.099 10.880 12.864 1.00 87.75 235 ILE A O 1
ATOM 1852 N N . VAL A 1 236 ? -18.117 9.224 11.698 1.00 86.88 236 VAL A N 1
ATOM 1853 C CA . VAL A 1 236 ? -18.367 8.179 12.703 1.00 86.88 236 VAL A CA 1
ATOM 1854 C C . VAL A 1 236 ? -17.667 8.508 14.022 1.00 86.88 236 VAL A C 1
ATOM 1856 O O . VAL A 1 236 ? -18.307 8.465 15.073 1.00 86.88 236 VAL A O 1
ATOM 1859 N N . ILE A 1 237 ? -16.392 8.901 13.982 1.00 85.38 237 ILE A N 1
ATOM 1860 C CA . ILE A 1 237 ? -15.622 9.263 15.181 1.00 85.38 237 ILE A CA 1
ATOM 1861 C C . ILE A 1 237 ? -16.275 10.447 15.904 1.00 85.38 237 ILE A C 1
ATOM 1863 O O . ILE A 1 237 ? -16.512 10.376 17.111 1.00 85.38 237 ILE A O 1
ATOM 1867 N N . VAL A 1 238 ? -16.628 11.515 15.181 1.00 90.44 238 VAL A N 1
ATOM 1868 C CA . VAL A 1 238 ? -17.277 12.699 15.768 1.00 90.44 238 VAL A CA 1
ATOM 1869 C C . VAL A 1 238 ? -18.618 12.331 16.409 1.00 90.44 238 VAL A C 1
ATOM 1871 O O . VAL A 1 238 ? -18.895 12.758 17.531 1.00 90.44 238 VAL A O 1
ATOM 1874 N N . LEU A 1 239 ? -19.434 11.501 15.752 1.00 92.12 239 LEU A N 1
ATOM 1875 C CA . LEU A 1 239 ? -20.707 11.037 16.309 1.00 92.12 239 LEU A CA 1
ATOM 1876 C C . LEU A 1 239 ? -20.515 10.237 17.602 1.00 92.12 239 LEU A C 1
ATOM 1878 O O . LEU A 1 239 ? -21.212 10.495 18.585 1.00 92.12 239 LEU A O 1
ATOM 1882 N N . VAL A 1 240 ? -19.556 9.308 17.632 1.00 89.38 240 VAL A N 1
ATOM 1883 C CA . VAL A 1 240 ? -19.246 8.516 18.832 1.00 89.38 240 VAL A CA 1
ATOM 1884 C C . VAL A 1 240 ? -18.796 9.424 19.977 1.00 89.38 240 VAL A C 1
ATOM 1886 O O . VAL A 1 240 ? -19.321 9.313 21.086 1.00 89.38 240 VAL A O 1
ATOM 1889 N N . VAL A 1 241 ? -17.892 10.373 19.716 1.00 88.12 241 VAL A N 1
ATOM 1890 C CA . VAL A 1 241 ? -17.412 11.330 20.726 1.00 88.12 241 VAL A CA 1
ATOM 1891 C C . VAL A 1 241 ? -18.560 12.179 21.279 1.00 88.12 241 VAL A C 1
ATOM 1893 O O . VAL A 1 241 ? -18.660 12.350 22.494 1.00 88.12 241 VAL A O 1
ATOM 1896 N N . VAL A 1 242 ? -19.468 12.662 20.427 1.00 93.94 242 VAL A N 1
ATOM 1897 C CA . VAL A 1 242 ? -20.638 13.447 20.856 1.00 93.94 242 VAL A CA 1
ATOM 1898 C C . VAL A 1 242 ? -21.586 12.612 21.717 1.00 93.94 242 VAL A C 1
ATOM 1900 O O . VAL A 1 242 ? -22.024 13.080 22.769 1.00 93.94 242 VAL A O 1
ATOM 1903 N N . VAL A 1 243 ? -21.880 11.368 21.330 1.00 93.00 243 VAL A N 1
ATOM 1904 C CA . VAL A 1 243 ? -22.733 10.466 22.123 1.00 93.00 243 VAL A CA 1
ATOM 1905 C C . VAL A 1 243 ? -22.110 10.189 23.491 1.00 93.00 243 VAL A C 1
ATOM 1907 O O . VAL A 1 243 ? -22.802 10.270 24.510 1.00 93.00 243 VAL A O 1
ATOM 1910 N N . LEU A 1 244 ? -20.803 9.919 23.536 1.00 87.69 244 LEU A N 1
ATOM 1911 C CA . LEU A 1 244 ? -20.078 9.728 24.789 1.00 87.69 244 LEU A CA 1
ATOM 1912 C C . LEU A 1 244 ? -20.114 10.998 25.646 1.00 87.69 244 LEU A C 1
ATOM 1914 O O . LEU A 1 244 ? -20.426 10.901 26.830 1.00 87.69 244 LEU A O 1
ATOM 1918 N N . ALA A 1 245 ? -19.892 12.182 25.071 1.00 86.38 245 ALA A N 1
ATOM 1919 C CA . ALA A 1 245 ? -19.960 13.453 25.791 1.00 86.38 245 ALA A CA 1
ATOM 1920 C C . ALA A 1 245 ? -21.358 13.715 26.377 1.00 86.38 245 ALA A C 1
ATOM 1922 O O . ALA A 1 245 ? -21.482 14.063 27.552 1.00 86.38 245 ALA A O 1
ATOM 1923 N N . ILE A 1 246 ? -22.422 13.478 25.603 1.00 90.19 246 ILE A N 1
ATOM 1924 C CA . ILE A 1 246 ? -23.808 13.595 26.081 1.00 90.19 246 ILE A CA 1
ATOM 1925 C C . ILE A 1 246 ? -24.061 12.615 27.231 1.00 90.19 246 ILE A C 1
ATOM 1927 O O . ILE A 1 246 ? -24.678 12.987 28.233 1.00 90.19 246 ILE A O 1
ATOM 1931 N N . ASN A 1 247 ? -23.566 11.378 27.121 1.00 84.81 247 ASN A N 1
ATOM 1932 C CA . ASN A 1 247 ? -23.691 10.390 28.187 1.00 84.81 247 ASN A CA 1
ATOM 1933 C C . ASN A 1 247 ? -22.943 10.830 29.458 1.00 84.81 247 ASN A C 1
ATOM 1935 O O . ASN A 1 247 ? -23.527 10.806 30.540 1.00 84.81 247 ASN A O 1
ATOM 1939 N N . GLN A 1 248 ? -21.703 11.321 29.335 1.00 80.19 248 GLN A N 1
ATOM 1940 C CA . GLN A 1 248 ? -20.929 11.856 30.462 1.00 80.19 248 GLN A CA 1
ATOM 1941 C C . GLN A 1 248 ? -21.666 13.020 31.142 1.00 80.19 248 GLN A C 1
ATOM 1943 O O . GLN A 1 248 ? -21.835 13.018 32.362 1.00 80.19 248 GLN A O 1
ATOM 1948 N N . VAL A 1 249 ? -22.209 13.971 30.371 1.00 83.38 249 VAL A N 1
ATOM 1949 C CA . VAL A 1 249 ? -23.002 15.094 30.905 1.00 83.38 249 VAL A CA 1
ATOM 1950 C C . VAL A 1 249 ? -24.259 14.599 31.622 1.00 83.38 249 VAL A C 1
ATOM 1952 O O . VAL A 1 249 ? -24.575 15.075 32.715 1.00 83.38 249 VAL A O 1
ATOM 1955 N N . ARG A 1 250 ? -24.974 13.622 31.050 1.00 83.94 250 ARG A N 1
ATOM 1956 C CA . ARG A 1 250 ? -26.173 13.039 31.670 1.00 83.94 250 ARG A CA 1
ATOM 1957 C C . ARG A 1 250 ? -25.842 12.373 33.005 1.00 83.94 250 ARG A C 1
ATOM 1959 O O . ARG A 1 250 ? -26.558 12.594 33.983 1.00 83.94 250 ARG A O 1
ATOM 1966 N N . VAL A 1 251 ? -24.766 11.590 33.054 1.00 82.06 251 VAL A N 1
ATOM 1967 C CA . VAL A 1 251 ? -24.305 10.904 34.268 1.00 82.06 251 VAL A CA 1
ATOM 1968 C C . VAL A 1 251 ? -23.893 11.917 35.334 1.00 82.06 251 VAL A C 1
ATOM 1970 O O . VAL A 1 251 ? -24.354 11.806 36.470 1.00 82.06 251 VAL A O 1
ATOM 1973 N N . ILE A 1 252 ? -23.112 12.944 34.983 1.00 76.19 252 ILE A N 1
ATOM 1974 C CA . ILE A 1 252 ? -22.675 13.999 35.917 1.00 76.19 252 ILE A CA 1
ATOM 1975 C C . ILE A 1 252 ? -23.872 14.784 36.466 1.00 76.19 252 ILE A C 1
ATOM 1977 O O . ILE A 1 252 ? -23.936 15.065 37.665 1.00 76.19 252 ILE A O 1
ATOM 1981 N N . ARG A 1 253 ? -24.855 15.102 35.613 1.00 75.62 253 ARG A N 1
ATOM 1982 C CA . ARG A 1 253 ? -26.064 15.822 36.032 1.00 75.62 253 ARG A CA 1
ATOM 1983 C C . ARG A 1 253 ? -26.905 15.000 37.007 1.00 75.62 253 ARG A C 1
ATOM 1985 O O . ARG A 1 253 ? -27.396 15.547 37.987 1.00 75.62 253 ARG A O 1
ATOM 1992 N N . ASN A 1 254 ? -27.039 13.697 36.767 1.00 74.12 254 ASN A N 1
ATOM 1993 C CA . ASN A 1 254 ? -27.828 12.811 37.624 1.00 74.12 254 ASN A CA 1
ATOM 1994 C C . ASN A 1 254 ? -27.118 12.441 38.935 1.00 74.12 254 ASN A C 1
ATOM 1996 O O . ASN A 1 254 ? -27.784 12.133 39.916 1.00 74.12 254 ASN A O 1
ATOM 2000 N N . SER A 1 255 ? -25.785 12.472 38.968 1.00 66.88 255 SER A N 1
ATOM 2001 C CA . SER A 1 255 ? -25.000 12.128 40.160 1.00 66.88 255 SER A CA 1
ATOM 2002 C C . SER A 1 255 ? -24.756 13.315 41.103 1.00 66.88 255 SER A C 1
ATOM 2004 O O . SER A 1 255 ? -24.224 13.127 42.194 1.00 66.88 255 SER A O 1
ATOM 2006 N N . GLY A 1 256 ? -25.162 14.537 40.728 1.00 67.94 256 GLY A N 1
ATOM 2007 C CA . GLY A 1 256 ? -25.073 15.719 41.598 1.00 67.94 256 GLY A CA 1
ATOM 2008 C C . GLY A 1 256 ? -23.638 16.134 41.955 1.00 67.94 256 GLY A C 1
ATOM 2009 O O . GLY A 1 256 ? -23.436 16.939 42.859 1.00 67.94 256 GLY A O 1
ATOM 2010 N N . VAL A 1 257 ? -22.632 15.598 41.252 1.00 67.81 257 VAL A N 1
ATOM 2011 C CA . VAL A 1 257 ? -21.193 15.819 41.516 1.00 67.81 257 VAL A CA 1
ATOM 2012 C C . VAL A 1 257 ? -20.671 17.093 40.826 1.00 67.81 257 VAL A C 1
ATOM 2014 O O . VAL A 1 257 ? -19.528 17.490 41.035 1.00 67.81 257 VAL A O 1
ATOM 2017 N N . LEU A 1 258 ? -21.519 17.788 40.056 1.00 64.06 258 LEU A N 1
ATOM 2018 C CA . LEU A 1 258 ? -21.207 19.038 39.349 1.00 64.06 258 LEU A CA 1
ATOM 2019 C C . LEU A 1 258 ? -20.427 20.079 40.194 1.00 64.06 258 LEU A C 1
ATOM 2021 O O . LEU A 1 258 ? -19.405 20.560 39.705 1.00 64.06 258 LEU A O 1
ATOM 2025 N N . PRO A 1 259 ? -20.804 20.401 41.455 1.00 61.25 259 PRO A N 1
ATOM 2026 C CA . PRO A 1 259 ? -20.052 21.370 42.254 1.00 61.25 259 PRO A CA 1
ATOM 2027 C C . PRO A 1 259 ? -18.653 20.883 42.654 1.00 61.25 259 PRO A C 1
ATOM 2029 O O . PRO A 1 259 ? -17.765 21.717 42.808 1.00 61.25 259 PRO A O 1
ATOM 2032 N N . LYS A 1 260 ? -18.424 19.563 42.778 1.00 63.34 260 LYS A N 1
ATOM 2033 C CA . LYS A 1 260 ? -17.104 18.983 43.098 1.00 63.34 260 LYS A CA 1
ATOM 2034 C C . LYS A 1 260 ? -16.131 19.065 41.920 1.00 63.34 260 LYS A C 1
ATOM 2036 O O . LYS A 1 260 ? -14.954 19.322 42.130 1.00 63.34 260 LYS A O 1
ATOM 2041 N N . PHE A 1 261 ? -16.612 18.891 40.688 1.00 63.69 261 PHE A N 1
ATOM 2042 C CA . PHE A 1 261 ? -15.781 19.077 39.491 1.00 63.69 261 PHE A CA 1
ATOM 2043 C C . PHE A 1 261 ? -15.454 20.557 39.238 1.00 63.69 261 PHE A C 1
ATOM 2045 O O . PHE A 1 261 ? -14.324 20.878 38.882 1.00 63.69 261 PHE A O 1
ATOM 2052 N N . LEU A 1 262 ? -16.405 21.467 39.486 1.00 65.31 262 LEU A N 1
ATOM 2053 C CA . LEU A 1 262 ? -16.188 22.913 39.344 1.00 65.31 262 LEU A CA 1
ATOM 2054 C C . LEU A 1 262 ? -15.175 23.457 40.366 1.00 65.31 262 LEU A C 1
ATOM 2056 O O . LEU A 1 262 ? -14.366 24.315 40.033 1.00 65.31 262 LEU A O 1
ATOM 2060 N N . THR A 1 263 ? -15.191 22.933 41.598 1.00 64.50 263 THR A N 1
ATOM 2061 C CA . THR A 1 263 ? -14.194 23.293 42.624 1.00 64.50 263 THR A CA 1
ATOM 2062 C C . THR A 1 263 ? -12.796 22.796 42.271 1.00 64.50 263 THR A C 1
ATOM 2064 O O . THR A 1 263 ? -11.830 23.487 42.569 1.00 64.50 263 THR A O 1
ATOM 2067 N N . LEU A 1 264 ? -12.678 21.653 41.592 1.00 62.78 264 LEU A N 1
ATOM 2068 C CA . LEU A 1 264 ? -11.400 21.087 41.149 1.00 62.78 264 LEU A CA 1
ATOM 2069 C C . LEU A 1 264 ? -10.754 21.912 40.017 1.00 62.78 264 LEU A C 1
ATOM 2071 O O . LEU A 1 264 ? -9.541 22.079 40.001 1.00 62.78 264 LEU A O 1
ATOM 2075 N N . LEU A 1 265 ? -11.570 22.509 39.137 1.00 62.16 265 LEU A N 1
ATOM 2076 C CA . LEU A 1 265 ? -11.148 23.436 38.071 1.00 62.16 265 LEU A CA 1
ATOM 2077 C C . LEU A 1 265 ? -10.669 24.808 38.582 1.00 62.16 265 LEU A C 1
ATOM 2079 O O . LEU A 1 265 ? -9.965 25.515 37.867 1.00 62.16 265 LEU A O 1
ATOM 2083 N N . CYS A 1 266 ? -11.034 25.193 39.808 1.00 59.81 266 CYS A N 1
ATOM 2084 C CA . CYS A 1 266 ? -10.562 26.425 40.448 1.00 59.81 266 CYS A CA 1
ATOM 2085 C C . CYS A 1 266 ? -9.244 26.244 41.223 1.00 59.81 266 CYS A C 1
ATOM 2087 O O . CYS A 1 266 ? -8.717 27.229 41.741 1.00 59.81 266 CYS A O 1
ATOM 2089 N N . ILE A 1 267 ? -8.710 25.020 41.318 1.00 68.06 267 ILE A N 1
ATOM 2090 C CA . ILE A 1 267 ? -7.419 24.750 41.960 1.00 68.06 267 ILE A CA 1
ATOM 2091 C C . ILE A 1 267 ? -6.342 24.794 40.866 1.00 68.06 267 ILE A C 1
ATOM 2093 O O . ILE A 1 267 ? -6.339 23.930 39.993 1.00 68.06 267 ILE A O 1
ATOM 2097 N N . PRO A 1 268 ? -5.412 25.765 40.880 1.00 56.84 268 PRO A N 1
ATOM 2098 C CA . PRO A 1 268 ? -4.521 26.028 39.746 1.00 56.84 268 PRO A CA 1
ATOM 2099 C C . PRO A 1 268 ? -3.408 24.983 39.508 1.00 56.84 268 PRO A C 1
ATOM 2101 O O . PRO A 1 268 ? -2.488 25.274 38.756 1.00 56.84 268 PRO A O 1
ATOM 2104 N N . ASN A 1 269 ? -3.453 23.790 40.120 1.00 58.00 269 ASN A N 1
ATOM 2105 C CA . ASN A 1 269 ? -2.403 22.764 40.004 1.00 58.00 269 ASN A CA 1
ATOM 2106 C C . ASN A 1 269 ? -2.946 21.328 40.184 1.00 58.00 269 ASN A C 1
ATOM 2108 O O . ASN A 1 269 ? -2.572 20.647 41.136 1.00 58.00 269 ASN A O 1
ATOM 2112 N N . VAL A 1 270 ? -3.853 20.863 39.320 1.00 59.97 270 VAL A N 1
ATOM 2113 C CA . VAL A 1 270 ? -4.216 19.433 39.266 1.00 59.97 270 VAL A CA 1
ATOM 2114 C C . VAL A 1 270 ? -3.874 18.890 37.887 1.00 59.97 270 VAL A C 1
ATOM 2116 O O . VAL A 1 270 ? -4.431 19.337 36.884 1.00 59.97 270 VAL A O 1
ATOM 2119 N N . ASP A 1 271 ? -2.976 17.910 37.849 1.00 56.56 271 ASP A N 1
ATOM 2120 C CA . ASP A 1 271 ? -2.602 17.214 36.627 1.00 56.56 271 ASP A CA 1
ATOM 2121 C C . ASP A 1 271 ? -3.773 16.350 36.111 1.00 56.56 271 ASP A C 1
ATOM 2123 O O . ASP A 1 271 ? -4.419 15.594 36.842 1.00 56.56 271 ASP A O 1
ATOM 2127 N N . LEU A 1 272 ? -4.041 16.444 34.804 1.00 58.00 272 LEU A N 1
ATOM 2128 C CA . LEU A 1 272 ? -5.080 15.702 34.067 1.00 58.00 272 LEU A CA 1
ATOM 2129 C C . LEU A 1 272 ? -5.128 14.163 34.283 1.00 58.00 272 LEU A C 1
ATOM 2131 O O . LEU A 1 272 ? -6.236 13.616 34.211 1.00 58.00 272 LEU A O 1
ATOM 2135 N N . PRO A 1 273 ? -4.021 13.434 34.558 1.00 57.75 273 PRO A N 1
ATOM 2136 C CA . PRO A 1 273 ? -4.057 11.986 34.788 1.00 57.75 273 PRO A CA 1
ATOM 2137 C C . PRO A 1 273 ? -4.870 11.578 36.025 1.00 57.75 273 PRO A C 1
ATOM 2139 O O . PRO A 1 273 ? -5.573 10.564 35.998 1.00 57.75 273 PRO A O 1
ATOM 2142 N N . ASP A 1 274 ? -4.846 12.385 37.089 1.00 54.41 274 ASP A N 1
ATOM 2143 C CA . ASP A 1 274 ? -5.546 12.066 38.339 1.00 54.41 274 ASP A CA 1
ATOM 2144 C C . ASP A 1 274 ? -7.065 12.203 38.192 1.00 54.41 274 ASP A C 1
ATOM 2146 O O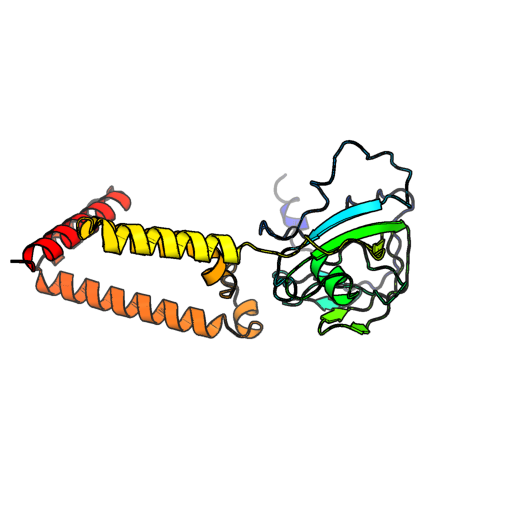 . ASP A 1 274 ? -7.841 11.417 38.747 1.00 54.41 274 ASP A O 1
ATOM 2150 N N . VAL A 1 275 ? -7.508 13.147 37.357 1.00 57.94 275 VAL A N 1
ATOM 2151 C CA . VAL A 1 275 ? -8.923 13.325 37.008 1.00 57.94 275 VAL A CA 1
ATOM 2152 C C . VAL A 1 275 ? -9.443 12.126 36.204 1.00 57.94 275 VAL A C 1
ATOM 2154 O O . VAL A 1 275 ? -10.572 11.682 36.424 1.00 57.94 275 VAL A O 1
ATOM 2157 N N . PHE A 1 276 ? -8.618 11.549 35.324 1.00 55.94 276 PHE A N 1
ATOM 2158 C CA . PHE A 1 276 ? -8.966 10.348 34.555 1.00 55.94 276 PHE A CA 1
ATOM 2159 C C . PHE A 1 276 ? -9.023 9.083 35.430 1.00 55.94 276 PHE A C 1
ATOM 2161 O O . PHE A 1 276 ? -9.927 8.260 35.282 1.00 55.94 276 PHE A O 1
ATOM 2168 N N . SER A 1 277 ? -8.114 8.952 36.400 1.00 55.00 277 SER A N 1
ATOM 2169 C CA . SER A 1 277 ? -8.125 7.853 37.377 1.00 55.00 277 SER A CA 1
ATOM 2170 C C . SER A 1 277 ? -9.396 7.862 38.241 1.00 55.00 277 SER A C 1
ATOM 2172 O O . SER A 1 277 ? -10.041 6.826 38.441 1.00 55.00 277 SER A O 1
ATOM 2174 N N . LEU A 1 278 ? -9.825 9.047 38.689 1.00 55.31 278 LEU A N 1
ATOM 2175 C CA . LEU A 1 278 ? -11.038 9.229 39.493 1.00 55.31 278 LEU A CA 1
ATOM 2176 C C . LEU A 1 278 ? -12.328 8.933 38.718 1.00 55.31 278 LEU A C 1
ATOM 2178 O O . LEU A 1 278 ? -13.267 8.364 39.285 1.00 55.31 278 LEU A O 1
ATOM 2182 N N . THR A 1 279 ? -12.406 9.296 37.437 1.00 60.53 279 THR A N 1
ATOM 2183 C CA . THR A 1 279 ? -13.579 8.977 36.606 1.00 60.53 279 THR A CA 1
ATOM 2184 C C . THR A 1 279 ? -13.641 7.486 36.278 1.00 60.53 279 THR A C 1
ATOM 2186 O O . THR A 1 279 ? -14.713 6.888 36.392 1.00 60.53 279 THR A O 1
ATOM 2189 N N . PHE A 1 280 ? -12.500 6.852 35.990 1.00 61.78 280 PHE A N 1
ATOM 2190 C CA . PHE A 1 280 ? -12.407 5.414 35.729 1.00 61.78 280 PHE A CA 1
ATOM 2191 C C . PHE A 1 280 ? -12.805 4.559 36.946 1.00 61.78 280 PHE A C 1
ATOM 2193 O O . PHE A 1 280 ? -13.637 3.655 36.830 1.00 61.78 280 PHE A O 1
ATOM 2200 N N . TRP A 1 281 ? -12.302 4.883 38.144 1.00 53.56 281 TRP A N 1
ATOM 2201 C CA . TRP A 1 281 ? -12.657 4.161 39.376 1.00 53.56 281 TRP A CA 1
ATOM 2202 C C . TRP A 1 281 ? -14.123 4.341 39.790 1.00 53.56 281 TRP A C 1
ATOM 2204 O O . TRP A 1 281 ? -14.740 3.408 40.311 1.00 53.56 281 TRP A O 1
ATOM 2214 N N . ASN A 1 282 ? -14.707 5.518 39.549 1.00 61.75 282 ASN A N 1
ATOM 2215 C CA . ASN A 1 282 ? -16.127 5.752 39.820 1.00 61.75 282 ASN A CA 1
ATOM 2216 C C . ASN A 1 282 ? -17.036 5.015 38.827 1.00 61.75 282 ASN A C 1
ATOM 2218 O O . ASN A 1 282 ? -18.074 4.492 39.235 1.00 61.75 282 ASN A O 1
ATOM 2222 N N . LEU A 1 283 ? -16.628 4.893 37.559 1.00 57.34 283 LEU A N 1
ATOM 2223 C CA . LEU A 1 283 ? -17.340 4.094 36.560 1.00 57.34 283 LEU A CA 1
ATOM 2224 C C . LEU A 1 283 ? -17.318 2.597 36.914 1.00 57.34 283 LEU A C 1
ATOM 2226 O O . LEU A 1 283 ? -18.354 1.935 36.861 1.00 57.34 283 LEU A O 1
ATOM 2230 N N . LEU A 1 284 ? -16.168 2.078 37.359 1.00 60.47 284 LEU A N 1
ATOM 2231 C CA . LEU A 1 284 ? -16.032 0.701 37.850 1.00 60.47 284 LEU A CA 1
ATOM 2232 C C . LEU A 1 284 ? -16.909 0.428 39.078 1.00 60.47 284 LEU A C 1
ATOM 2234 O O . LEU A 1 284 ? -17.580 -0.604 39.141 1.00 60.47 284 LEU A O 1
ATOM 2238 N N . LYS A 1 285 ? -16.959 1.360 40.038 1.00 65.25 285 LYS A N 1
ATOM 2239 C CA . LYS A 1 285 ? -17.851 1.249 41.205 1.00 65.25 285 LYS A CA 1
ATOM 2240 C C . LYS A 1 285 ? -19.327 1.257 40.812 1.00 65.25 285 LYS A C 1
ATOM 2242 O O . LYS A 1 285 ? -20.093 0.473 41.365 1.00 65.25 285 LYS A O 1
ATOM 2247 N N . TRP A 1 286 ? -19.722 2.094 39.854 1.00 61.50 286 TRP A N 1
ATOM 2248 C CA . TRP A 1 286 ? -21.098 2.137 39.354 1.00 61.50 286 TRP A CA 1
ATOM 2249 C C . TRP A 1 286 ? -21.499 0.833 38.644 1.00 61.50 286 TRP A C 1
ATOM 2251 O O . TRP A 1 286 ? -22.565 0.285 38.923 1.00 61.50 286 TRP A O 1
ATOM 2261 N N . LEU A 1 287 ? -20.617 0.275 37.807 1.00 52.50 287 LEU A N 1
ATOM 2262 C CA . LEU A 1 287 ? -20.849 -1.007 37.129 1.00 52.50 287 LEU A CA 1
ATOM 2263 C C . LEU A 1 287 ? -20.987 -2.182 38.106 1.00 52.50 287 LEU A C 1
ATOM 2265 O O . LEU A 1 287 ? -21.771 -3.097 37.863 1.00 52.50 287 LEU A O 1
ATOM 2269 N N . ASN A 1 288 ? -20.261 -2.152 39.225 1.00 59.72 288 ASN A N 1
ATOM 2270 C CA . ASN A 1 288 ? -20.347 -3.200 40.239 1.00 59.72 288 ASN A CA 1
ATOM 2271 C C . ASN A 1 288 ? -21.644 -3.118 41.067 1.00 59.72 288 ASN A C 1
ATOM 2273 O O . ASN A 1 288 ? -22.123 -4.132 41.564 1.00 59.72 288 ASN A O 1
ATOM 2277 N N . HIS A 1 289 ? -22.242 -1.928 41.187 1.00 54.94 289 HIS A N 1
ATOM 2278 C CA . HIS A 1 289 ? -23.446 -1.719 41.995 1.00 54.94 289 HIS A CA 1
ATOM 2279 C C . HIS A 1 289 ? -24.746 -2.144 41.289 1.00 54.94 289 HIS A C 1
ATOM 2281 O O . HIS A 1 289 ? -25.746 -2.399 41.953 1.00 54.94 289 HIS A O 1
ATOM 2287 N N . HIS A 1 290 ? -24.735 -2.260 39.959 1.00 53.00 290 HIS A N 1
ATOM 2288 C CA . HIS A 1 290 ? -25.878 -2.720 39.158 1.00 53.00 290 HIS A CA 1
ATOM 2289 C C . HIS A 1 290 ? -25.863 -4.227 38.858 1.00 53.00 290 HIS A C 1
ATOM 2291 O O . HIS A 1 290 ? -26.671 -4.703 38.063 1.00 53.00 290 HIS A O 1
ATOM 2297 N N . LYS A 1 291 ? -24.947 -4.979 39.483 1.00 48.19 291 LYS A N 1
ATOM 2298 C CA . LYS A 1 291 ? -24.843 -6.439 39.344 1.00 48.19 291 LYS A CA 1
ATOM 2299 C C . LYS A 1 291 ? -25.417 -7.223 40.539 1.00 48.19 291 LYS A C 1
ATOM 2301 O O . LYS A 1 291 ? -25.228 -8.437 40.583 1.00 48.19 291 LYS A O 1
ATOM 2306 N N . SER A 1 292 ? -26.091 -6.549 41.478 1.00 40.94 292 SER A N 1
ATOM 2307 C CA . SER A 1 292 ? -26.873 -7.150 42.572 1.00 40.94 292 SER A CA 1
ATOM 2308 C C . SER A 1 292 ? -28.365 -7.045 42.295 1.00 40.94 292 SER A C 1
ATOM 2310 O O . SER A 1 292 ? -28.803 -5.890 42.078 1.00 40.94 292 SER A O 1
#